Protein AF-N2A490-F1 (afdb_monomer_lite)

Structure (mmCIF, N/CA/C/O backbone):
data_AF-N2A490-F1
#
_entry.id   AF-N2A490-F1
#
loop_
_atom_site.group_PDB
_atom_site.id
_atom_site.type_symbol
_atom_site.label_atom_id
_atom_site.label_alt_id
_atom_site.label_comp_id
_atom_site.label_asym_id
_atom_site.label_entity_id
_atom_site.label_seq_id
_atom_site.pdbx_PDB_ins_code
_atom_site.Cartn_x
_atom_site.Cartn_y
_atom_site.Cartn_z
_atom_site.occupancy
_atom_site.B_iso_or_equiv
_atom_site.auth_seq_id
_atom_site.auth_comp_id
_atom_site.auth_asym_id
_atom_site.auth_atom_id
_atom_site.pdbx_PDB_model_num
ATOM 1 N N . MET A 1 1 ? 0.928 -17.156 -9.944 1.00 90.69 1 MET A N 1
ATOM 2 C CA . MET A 1 1 ? 0.845 -16.437 -8.655 1.00 90.69 1 MET A CA 1
ATOM 3 C C . MET A 1 1 ? 1.639 -15.145 -8.761 1.00 90.69 1 MET A C 1
ATOM 5 O O . MET A 1 1 ? 2.695 -15.169 -9.385 1.00 90.69 1 MET A O 1
ATOM 9 N N . ALA A 1 2 ? 1.139 -14.039 -8.209 1.00 92.19 2 ALA A N 1
ATOM 10 C CA . ALA A 1 2 ? 1.852 -12.762 -8.188 1.00 92.19 2 ALA A CA 1
ATOM 11 C C . 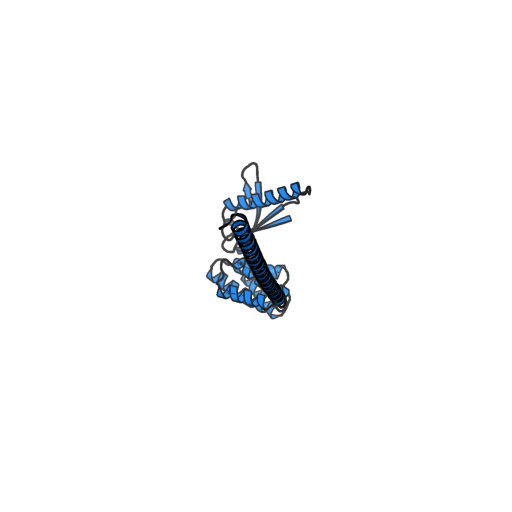ALA A 1 2 ? 2.404 -12.478 -6.786 1.00 92.19 2 ALA A C 1
ATOM 13 O O . ALA A 1 2 ? 1.733 -12.741 -5.791 1.00 92.19 2 ALA A O 1
ATOM 14 N N . VAL A 1 3 ? 3.622 -11.954 -6.737 1.00 92.94 3 VAL A N 1
ATOM 15 C CA . VAL A 1 3 ? 4.267 -11.400 -5.548 1.00 92.94 3 VAL A CA 1
ATOM 16 C C . VAL A 1 3 ? 4.375 -9.905 -5.788 1.00 92.94 3 VAL A C 1
ATOM 18 O O . VAL A 1 3 ? 4.828 -9.500 -6.857 1.00 92.94 3 VAL A O 1
ATOM 21 N N . VAL A 1 4 ? 3.927 -9.103 -4.830 1.00 90.38 4 VAL A N 1
ATOM 22 C CA . VAL A 1 4 ? 3.916 -7.645 -4.947 1.00 90.38 4 VAL A CA 1
ATOM 23 C C . VAL A 1 4 ? 4.830 -7.071 -3.877 1.00 90.38 4 VAL A C 1
ATOM 25 O O . VAL A 1 4 ? 4.728 -7.456 -2.714 1.00 90.38 4 VAL A O 1
ATOM 28 N N . ASP A 1 5 ? 5.709 -6.158 -4.273 1.00 90.19 5 ASP A N 1
ATOM 29 C CA . ASP A 1 5 ? 6.489 -5.325 -3.358 1.00 90.19 5 ASP A CA 1
ATOM 30 C C . ASP A 1 5 ? 6.382 -3.852 -3.776 1.00 90.19 5 ASP A C 1
ATOM 32 O O . ASP A 1 5 ? 5.885 -3.527 -4.860 1.00 90.19 5 ASP A O 1
ATOM 36 N N . TYR A 1 6 ? 6.818 -2.955 -2.902 1.00 86.81 6 TYR A N 1
ATOM 37 C CA . TYR A 1 6 ? 6.687 -1.516 -3.064 1.00 86.81 6 TYR A CA 1
ATOM 38 C C . TYR A 1 6 ? 8.001 -0.802 -2.758 1.00 86.81 6 TYR A C 1
ATOM 40 O O . TYR A 1 6 ? 8.616 -1.036 -1.718 1.00 86.81 6 TYR A O 1
ATOM 48 N N . GLU A 1 7 ? 8.381 0.135 -3.630 1.00 89.00 7 GLU A N 1
ATOM 49 C CA . GLU A 1 7 ? 9.614 0.901 -3.504 1.00 89.00 7 GLU A CA 1
ATOM 50 C C . GLU A 1 7 ? 9.406 2.413 -3.582 1.00 89.00 7 GLU A C 1
ATOM 52 O O . GLU A 1 7 ? 8.818 2.960 -4.517 1.00 89.00 7 GLU A O 1
ATOM 57 N N . SER A 1 8 ? 9.975 3.100 -2.589 1.00 85.31 8 SER A N 1
ATOM 58 C CA . SER A 1 8 ? 10.013 4.571 -2.505 1.00 85.31 8 SER A CA 1
ATOM 59 C C . SER A 1 8 ? 11.328 5.180 -3.000 1.00 85.31 8 SER A C 1
ATOM 61 O O . SER A 1 8 ? 11.449 6.399 -3.117 1.00 85.31 8 SER A O 1
ATOM 63 N N . LYS A 1 9 ? 12.329 4.333 -3.267 1.00 87.81 9 LYS A N 1
ATOM 64 C CA . LYS A 1 9 ? 13.613 4.678 -3.886 1.00 87.81 9 LYS A CA 1
ATOM 65 C C . LYS A 1 9 ? 14.020 3.546 -4.821 1.00 87.81 9 LYS A C 1
ATOM 67 O O . LYS A 1 9 ? 13.623 2.411 -4.607 1.00 87.81 9 LYS A O 1
ATOM 72 N N . TYR A 1 10 ? 14.798 3.859 -5.849 1.00 90.25 10 TYR A N 1
ATOM 73 C CA . TYR A 1 10 ? 15.337 2.836 -6.736 1.00 90.25 10 TYR A CA 1
ATOM 74 C C . TYR A 1 10 ? 16.762 2.460 -6.330 1.00 90.25 10 TYR A C 1
ATOM 76 O O . TYR A 1 10 ? 17.641 3.325 -6.330 1.00 90.25 10 TYR A O 1
ATOM 84 N N . ASP A 1 11 ? 16.981 1.176 -6.052 1.00 91.62 11 ASP A N 1
ATOM 85 C CA . ASP A 1 11 ? 18.299 0.554 -5.974 1.00 91.62 11 ASP A CA 1
ATOM 86 C C . ASP A 1 11 ? 18.307 -0.749 -6.797 1.00 91.62 11 ASP A C 1
ATOM 88 O O . ASP A 1 11 ? 17.408 -1.587 -6.712 1.00 91.62 11 ASP A O 1
ATOM 92 N N . GLN A 1 12 ? 19.344 -0.938 -7.614 1.00 88.44 12 GLN A N 1
ATOM 93 C CA . GLN A 1 12 ? 19.538 -2.174 -8.374 1.00 88.44 12 GLN A CA 1
ATOM 94 C C . GLN A 1 12 ? 19.753 -3.373 -7.431 1.00 88.44 12 GLN A C 1
ATOM 96 O O . GLN A 1 12 ? 19.380 -4.495 -7.782 1.00 88.44 12 GLN A O 1
ATOM 101 N N . ALA A 1 13 ? 20.333 -3.153 -6.245 1.00 91.00 13 ALA A N 1
ATOM 102 C CA . ALA A 1 13 ? 20.584 -4.196 -5.254 1.00 91.00 13 ALA A CA 1
ATOM 103 C C . ALA A 1 13 ? 19.289 -4.817 -4.697 1.00 91.00 13 ALA A C 1
ATOM 105 O O . ALA A 1 13 ? 19.288 -6.003 -4.351 1.00 91.00 13 ALA A O 1
ATOM 106 N N . ASP A 1 14 ? 18.168 -4.085 -4.708 1.00 92.81 14 ASP A N 1
ATOM 107 C CA . ASP A 1 14 ? 16.865 -4.590 -4.252 1.00 92.81 14 ASP A CA 1
ATOM 108 C C . ASP A 1 14 ? 16.378 -5.789 -5.081 1.00 92.81 14 ASP A C 1
ATOM 110 O O . ASP A 1 14 ? 15.593 -6.610 -4.612 1.00 92.81 14 ASP A O 1
ATOM 114 N N . LYS A 1 15 ? 16.905 -5.994 -6.293 1.00 93.38 15 LYS A N 1
ATOM 115 C CA . LYS A 1 15 ? 16.593 -7.180 -7.107 1.00 93.38 15 LYS A CA 1
ATOM 116 C C . LYS A 1 15 ? 17.029 -8.492 -6.452 1.00 93.38 15 LYS A C 1
ATOM 118 O O . LYS A 1 15 ? 16.388 -9.520 -6.668 1.00 93.38 15 LYS A O 1
ATOM 123 N N . ILE A 1 16 ? 18.054 -8.461 -5.599 1.00 94.56 16 ILE A N 1
ATOM 124 C CA . ILE A 1 16 ? 18.478 -9.628 -4.811 1.00 94.56 16 ILE A CA 1
ATOM 125 C C . ILE A 1 16 ? 17.380 -10.020 -3.812 1.00 94.56 16 ILE A C 1
ATOM 127 O O . ILE A 1 16 ? 17.089 -11.205 -3.645 1.00 94.56 16 ILE A O 1
ATOM 131 N N . LYS A 1 17 ? 16.722 -9.034 -3.187 1.00 95.25 17 LYS A N 1
ATOM 132 C CA . LYS A 1 17 ? 15.588 -9.253 -2.274 1.00 95.25 17 LYS A CA 1
ATOM 133 C C . LYS A 1 17 ? 14.449 -9.982 -2.993 1.00 95.25 17 LYS A C 1
ATOM 135 O O . LYS A 1 17 ? 13.965 -10.995 -2.493 1.00 95.25 17 LYS A O 1
ATOM 140 N N . TYR A 1 18 ? 14.084 -9.537 -4.195 1.00 95.81 18 TYR A N 1
ATOM 141 C CA . TYR A 1 18 ? 13.017 -10.165 -4.984 1.00 95.81 18 TYR A CA 1
ATOM 142 C C . TYR A 1 18 ? 13.367 -11.588 -5.415 1.00 95.81 18 TYR A C 1
ATOM 144 O O . TYR A 1 18 ? 12.540 -12.492 -5.293 1.00 95.81 18 TYR A O 1
ATOM 152 N N . LEU A 1 19 ? 14.610 -11.814 -5.848 1.00 95.25 19 LEU A N 1
ATOM 153 C CA . LEU A 1 19 ? 15.088 -13.151 -6.185 1.00 95.25 19 LEU A CA 1
ATOM 154 C C . LEU A 1 19 ? 14.961 -14.102 -4.985 1.00 95.25 19 LEU A C 1
ATOM 156 O O . LEU A 1 19 ? 14.482 -15.226 -5.140 1.00 95.25 19 LEU A O 1
ATOM 160 N N . ASN A 1 20 ? 15.320 -13.638 -3.785 1.00 95.62 20 ASN A N 1
ATOM 161 C CA . ASN A 1 20 ? 15.187 -14.421 -2.557 1.00 95.62 20 ASN A CA 1
ATOM 162 C C . ASN A 1 20 ? 13.724 -14.755 -2.233 1.00 95.62 20 ASN A C 1
ATOM 164 O O . ASN A 1 20 ? 13.441 -15.878 -1.813 1.00 95.62 20 ASN A O 1
ATOM 168 N N . TYR A 1 21 ? 12.784 -13.835 -2.465 1.00 95.31 21 TYR A N 1
ATOM 169 C CA . TYR A 1 21 ? 11.355 -14.116 -2.297 1.00 95.31 21 TYR A CA 1
ATOM 170 C C . TYR A 1 21 ? 10.880 -15.223 -3.236 1.00 95.31 21 TYR A C 1
ATOM 172 O O . TYR A 1 21 ? 10.271 -16.198 -2.790 1.00 95.31 21 TYR A O 1
ATOM 180 N N . LEU A 1 22 ? 11.202 -15.109 -4.526 1.00 95.44 22 LEU A N 1
ATOM 181 C CA . LEU A 1 22 ? 10.812 -16.093 -5.535 1.00 95.44 22 LEU A CA 1
ATOM 182 C C . LEU A 1 22 ? 11.435 -17.466 -5.253 1.00 95.44 22 LEU A C 1
ATOM 184 O O . LEU A 1 22 ? 10.739 -18.483 -5.293 1.00 95.44 22 LEU A O 1
ATOM 188 N N . ALA A 1 23 ? 12.723 -17.500 -4.904 1.00 94.81 23 ALA A N 1
ATOM 189 C CA . ALA A 1 23 ? 13.421 -18.727 -4.535 1.00 94.81 23 ALA A CA 1
ATOM 190 C C . ALA A 1 23 ? 12.838 -19.360 -3.261 1.00 94.81 23 ALA A C 1
ATOM 192 O O . ALA A 1 23 ? 12.685 -20.584 -3.189 1.00 94.81 23 ALA A O 1
ATOM 193 N N . GLY A 1 24 ? 12.472 -18.542 -2.271 1.00 96.25 24 GLY A N 1
ATOM 194 C CA . GLY A 1 24 ? 11.825 -18.986 -1.037 1.00 96.25 24 GLY A CA 1
ATOM 195 C C . GLY A 1 24 ? 10.463 -19.631 -1.294 1.00 96.25 24 GLY A C 1
ATOM 196 O O . GLY A 1 24 ? 10.192 -20.721 -0.788 1.00 96.25 24 GLY A O 1
ATOM 197 N N . ILE A 1 25 ? 9.643 -19.012 -2.146 1.00 95.25 25 ILE A N 1
ATOM 198 C CA . ILE A 1 25 ? 8.350 -19.556 -2.576 1.00 95.25 25 ILE A CA 1
ATOM 199 C C . ILE A 1 25 ? 8.543 -20.884 -3.309 1.00 95.25 25 ILE A C 1
ATOM 201 O O . ILE A 1 25 ? 7.945 -21.885 -2.920 1.00 95.25 25 ILE A O 1
ATOM 205 N N . ALA A 1 26 ? 9.414 -20.932 -4.320 1.00 94.62 26 ALA A N 1
ATOM 206 C CA . ALA A 1 26 ? 9.677 -22.162 -5.066 1.00 94.62 26 ALA A CA 1
ATOM 207 C C . ALA A 1 26 ? 10.179 -23.295 -4.152 1.00 94.62 26 ALA A C 1
ATOM 209 O O . ALA A 1 26 ? 9.769 -24.450 -4.284 1.00 94.62 26 ALA A O 1
ATOM 210 N N . SER A 1 27 ? 11.020 -22.956 -3.170 1.00 95.31 27 SER A N 1
ATOM 211 C CA . SER A 1 27 ? 11.505 -23.903 -2.164 1.00 95.31 27 SER A CA 1
ATOM 212 C C . SER A 1 27 ? 10.382 -24.450 -1.283 1.00 95.31 27 SER A C 1
ATOM 214 O O . SER A 1 27 ? 10.425 -25.622 -0.911 1.00 95.31 27 SER A O 1
ATOM 216 N N . ARG A 1 28 ? 9.384 -23.627 -0.943 1.00 96.31 28 ARG A N 1
ATOM 217 C CA . ARG A 1 28 ? 8.218 -24.044 -0.157 1.00 96.31 28 ARG A CA 1
ATOM 218 C C . ARG A 1 28 ? 7.353 -25.049 -0.920 1.00 96.31 28 ARG A C 1
ATOM 220 O O . ARG A 1 28 ? 7.140 -26.135 -0.391 1.00 96.31 28 ARG A O 1
ATOM 227 N N . TYR A 1 29 ? 6.974 -24.751 -2.165 1.00 96.12 29 TYR A N 1
ATOM 228 C CA . TYR A 1 29 ? 6.192 -25.675 -3.006 1.00 96.12 29 TYR A CA 1
ATOM 229 C C . TYR A 1 29 ? 6.889 -27.033 -3.155 1.00 96.12 29 TYR A C 1
ATOM 231 O O . TYR A 1 29 ? 6.285 -28.086 -2.962 1.00 96.12 29 TYR A O 1
ATOM 239 N N . ARG A 1 30 ? 8.214 -27.027 -3.358 1.00 93.44 30 ARG A N 1
ATOM 240 C CA . ARG A 1 30 ? 9.003 -28.264 -3.402 1.00 93.44 30 ARG A CA 1
ATOM 241 C C . ARG A 1 30 ? 8.936 -29.064 -2.095 1.00 93.44 30 ARG A C 1
ATOM 243 O O . ARG A 1 30 ? 8.872 -30.291 -2.145 1.00 93.44 30 ARG A O 1
ATOM 250 N N . LYS A 1 31 ? 8.991 -28.402 -0.932 1.00 95.81 31 LYS A N 1
ATOM 251 C CA . LYS A 1 31 ? 8.877 -29.064 0.385 1.00 95.81 31 LYS A CA 1
ATOM 252 C C . LYS A 1 31 ? 7.486 -29.659 0.599 1.00 95.81 31 LYS A C 1
ATOM 254 O O . LYS A 1 31 ? 7.381 -30.749 1.153 1.00 95.81 31 LYS A O 1
ATOM 259 N N . GLU A 1 32 ? 6.456 -28.961 0.135 1.00 96.44 32 GLU A N 1
ATOM 260 C CA . GLU A 1 32 ? 5.054 -29.388 0.189 1.00 96.44 32 GLU A CA 1
ATOM 261 C C . GLU A 1 32 ? 4.726 -30.458 -0.878 1.00 96.44 32 GLU A C 1
ATOM 263 O O . GLU A 1 32 ? 3.661 -31.061 -0.832 1.00 96.44 32 GLU A O 1
ATOM 268 N N . LYS A 1 33 ? 5.685 -30.787 -1.764 1.00 94.25 33 LYS A N 1
ATOM 269 C CA . LYS A 1 33 ? 5.542 -31.722 -2.900 1.00 94.25 33 LYS A CA 1
ATOM 270 C C . LYS A 1 33 ? 4.451 -31.300 -3.887 1.00 94.25 33 LYS A C 1
ATOM 272 O O . LYS A 1 33 ? 3.826 -32.144 -4.524 1.00 94.25 33 LYS A O 1
ATOM 277 N N . GLU A 1 34 ? 4.266 -29.996 -4.024 1.00 94.25 34 GLU A N 1
ATOM 278 C CA . GLU A 1 34 ? 3.341 -29.383 -4.966 1.00 94.25 34 GLU A CA 1
ATOM 279 C C . GLU A 1 34 ? 4.103 -28.747 -6.132 1.00 94.25 34 GLU A C 1
ATOM 281 O O . GLU A 1 34 ? 5.260 -28.327 -6.000 1.00 94.25 34 GLU A O 1
ATOM 286 N N . ASP A 1 35 ? 3.441 -28.648 -7.282 1.00 93.00 35 ASP A N 1
ATOM 287 C CA . ASP A 1 35 ? 3.994 -27.958 -8.440 1.00 93.00 35 ASP A CA 1
ATOM 288 C C . ASP A 1 35 ? 3.986 -26.445 -8.211 1.00 93.00 35 ASP A C 1
ATOM 290 O O . ASP A 1 35 ? 2.950 -25.830 -7.952 1.00 93.00 35 ASP A O 1
ATOM 294 N N . CYS A 1 36 ? 5.158 -25.822 -8.340 1.00 93.75 36 CYS A N 1
ATOM 295 C CA . CYS A 1 36 ? 5.275 -24.378 -8.200 1.00 93.75 36 CYS A CA 1
ATOM 296 C C . CYS A 1 36 ? 4.619 -23.680 -9.407 1.00 93.75 36 CYS A C 1
ATOM 298 O O . CYS A 1 36 ? 5.049 -23.896 -10.548 1.00 93.75 36 CYS A O 1
ATOM 300 N N . PRO A 1 37 ? 3.614 -22.811 -9.198 1.00 94.62 37 PRO A N 1
ATOM 301 C CA . PRO A 1 37 ? 3.003 -22.073 -10.291 1.00 94.62 37 PRO A CA 1
ATOM 302 C C . PRO A 1 37 ? 3.985 -21.054 -10.877 1.00 94.62 37 PRO A C 1
ATOM 304 O O . PRO A 1 37 ? 4.930 -20.616 -10.221 1.00 94.62 37 PRO A O 1
ATOM 307 N N . LYS A 1 38 ? 3.704 -20.571 -12.094 1.00 94.81 38 LYS A N 1
ATOM 308 C CA . LYS A 1 38 ? 4.443 -19.433 -12.6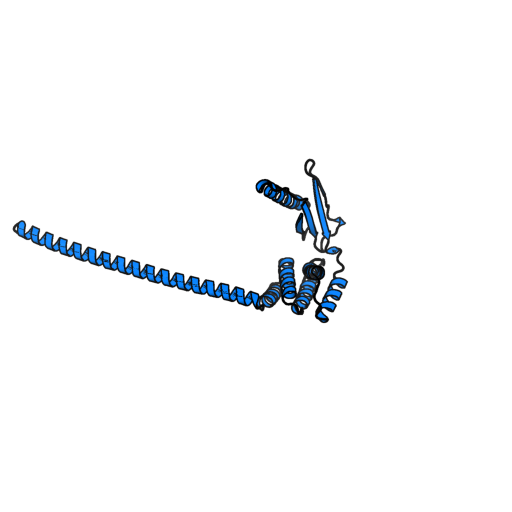61 1.00 94.81 38 LYS A CA 1
ATOM 309 C C . LYS A 1 38 ? 4.365 -18.239 -11.707 1.00 94.81 38 LYS A C 1
ATOM 311 O O . LYS A 1 38 ? 3.265 -17.775 -11.373 1.00 94.81 38 LYS A O 1
ATOM 316 N N . LEU A 1 39 ? 5.529 -17.766 -11.273 1.00 94.88 39 LEU A N 1
ATOM 317 C CA . LEU A 1 39 ? 5.660 -16.628 -10.374 1.00 94.88 39 LEU A CA 1
ATOM 318 C C . LEU A 1 39 ? 5.838 -15.347 -11.188 1.00 94.88 39 LEU A C 1
ATOM 320 O O . LEU A 1 39 ? 6.627 -15.311 -12.129 1.00 94.88 39 LEU A O 1
ATOM 324 N N . ARG A 1 40 ? 5.098 -14.305 -10.815 1.00 96.31 40 ARG A N 1
ATOM 325 C CA . ARG A 1 40 ? 5.235 -12.944 -11.343 1.00 96.31 40 ARG A CA 1
ATOM 326 C C . ARG A 1 40 ? 5.678 -12.039 -10.206 1.00 96.31 40 ARG A C 1
ATOM 328 O O . ARG A 1 40 ? 5.073 -12.099 -9.138 1.00 96.31 40 ARG A O 1
ATOM 335 N N . MET A 1 41 ? 6.706 -11.230 -10.428 1.00 96.06 41 MET A N 1
ATOM 336 C CA . MET A 1 41 ? 7.182 -10.257 -9.449 1.00 96.06 41 MET A CA 1
ATOM 337 C C . MET A 1 41 ? 6.745 -8.865 -9.886 1.00 96.06 41 MET A C 1
ATOM 339 O O . MET A 1 41 ? 7.293 -8.338 -10.847 1.00 96.06 41 MET A O 1
ATOM 343 N N . ILE A 1 42 ? 5.774 -8.277 -9.198 1.00 95.69 42 ILE A N 1
ATOM 344 C CA . ILE A 1 42 ? 5.289 -6.921 -9.457 1.00 95.69 42 ILE A CA 1
ATOM 345 C C . ILE A 1 42 ? 5.946 -5.987 -8.446 1.00 95.69 42 ILE A C 1
ATOM 347 O O . ILE A 1 42 ? 5.932 -6.262 -7.247 1.00 95.69 42 ILE A O 1
ATOM 351 N N . VAL A 1 43 ? 6.516 -4.883 -8.922 1.00 93.88 43 VAL A N 1
ATOM 352 C CA . VAL A 1 43 ? 7.120 -3.869 -8.046 1.00 93.88 43 VAL A CA 1
ATOM 353 C C . VAL A 1 43 ? 6.448 -2.533 -8.310 1.00 93.88 43 VAL A C 1
ATOM 355 O O . VAL A 1 43 ? 6.506 -2.015 -9.424 1.00 93.88 43 VAL A O 1
ATOM 358 N N . ILE A 1 44 ? 5.792 -1.991 -7.288 1.00 91.69 44 ILE A N 1
ATOM 359 C CA . ILE A 1 44 ? 5.097 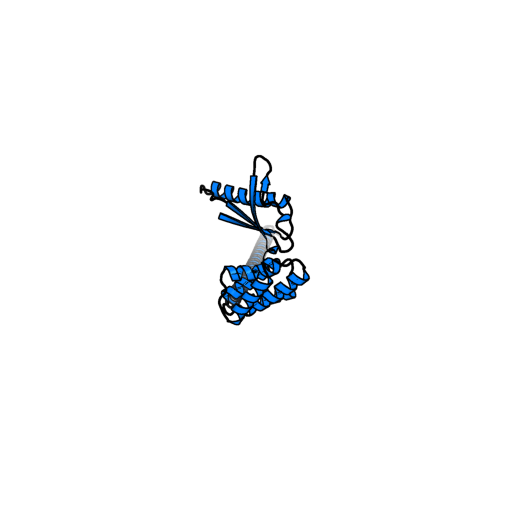-0.706 -7.358 1.00 91.69 44 ILE A CA 1
ATOM 360 C C . ILE A 1 44 ? 6.063 0.397 -6.930 1.00 91.69 44 ILE A C 1
ATOM 362 O O . ILE A 1 44 ? 6.530 0.418 -5.794 1.00 91.69 44 ILE A O 1
ATOM 366 N N . TYR A 1 45 ? 6.336 1.336 -7.827 1.00 92.81 45 TYR A N 1
ATOM 367 C CA . TYR A 1 45 ? 7.220 2.472 -7.598 1.00 92.81 45 TYR A CA 1
ATOM 368 C C . TYR A 1 45 ? 6.426 3.749 -7.312 1.00 92.81 45 TYR A C 1
ATOM 370 O O . TYR A 1 45 ? 5.457 4.054 -8.014 1.00 92.81 45 TYR A O 1
ATOM 378 N N . THR A 1 46 ? 6.845 4.520 -6.302 1.00 89.94 46 THR A N 1
ATOM 379 C CA . THR A 1 46 ? 6.206 5.802 -5.949 1.00 89.94 46 THR A CA 1
ATOM 380 C C . THR A 1 46 ? 6.295 6.849 -7.054 1.00 89.94 46 THR A C 1
ATOM 382 O O . THR A 1 46 ? 7.103 6.761 -7.978 1.00 89.94 46 THR A O 1
ATOM 385 N N . GLY A 1 47 ? 5.516 7.922 -6.893 1.00 88.50 47 GLY A N 1
ATOM 386 C CA . GLY A 1 47 ? 5.523 9.121 -7.729 1.00 88.50 47 GLY A CA 1
ATOM 387 C C . GLY A 1 47 ? 6.901 9.738 -7.982 1.00 88.50 47 GLY A C 1
ATOM 388 O O . GLY A 1 47 ? 7.114 10.415 -8.994 1.00 88.50 47 GLY A O 1
ATOM 389 N N . ASP A 1 48 ? 7.849 9.489 -7.076 1.00 87.44 48 ASP A N 1
ATOM 390 C CA . ASP A 1 48 ? 9.219 10.009 -7.118 1.00 87.44 48 ASP A CA 1
ATOM 391 C C . ASP A 1 48 ? 10.094 9.315 -8.166 1.00 87.44 48 ASP A C 1
ATOM 393 O O . ASP A 1 48 ? 11.140 9.851 -8.538 1.00 87.44 48 ASP A O 1
ATOM 397 N N . ILE A 1 49 ? 9.671 8.141 -8.637 1.00 91.44 49 ILE A N 1
ATOM 398 C CA . ILE A 1 49 ? 10.438 7.272 -9.521 1.00 91.44 49 ILE A CA 1
ATOM 399 C C . ILE A 1 49 ? 9.731 7.197 -10.869 1.00 91.44 49 ILE A C 1
ATOM 401 O O . ILE A 1 49 ? 8.528 6.941 -10.965 1.00 91.44 49 ILE A O 1
ATOM 405 N N . ARG A 1 50 ? 10.492 7.436 -11.931 1.00 91.75 50 ARG A N 1
ATOM 406 C CA . ARG A 1 50 ? 10.015 7.347 -13.310 1.00 91.75 50 ARG A CA 1
ATOM 407 C C . ARG A 1 50 ? 10.470 6.056 -13.967 1.00 91.75 50 ARG A C 1
ATOM 409 O O . ARG A 1 50 ? 11.494 5.484 -13.588 1.00 91.75 50 ARG A O 1
ATOM 416 N N . ARG A 1 51 ? 9.737 5.645 -15.000 1.00 93.81 51 ARG A N 1
ATOM 417 C CA . ARG A 1 51 ? 9.998 4.420 -15.759 1.00 93.81 51 ARG A CA 1
ATOM 418 C C . ARG A 1 51 ? 11.417 4.348 -16.294 1.00 93.81 51 ARG A C 1
ATOM 420 O O . ARG A 1 51 ? 12.056 3.310 -16.188 1.00 93.81 51 ARG A O 1
ATOM 427 N N . GLU A 1 52 ? 11.934 5.467 -16.788 1.00 93.12 52 GLU A N 1
ATOM 428 C CA . GLU A 1 52 ? 13.290 5.548 -17.348 1.00 93.12 52 GLU A CA 1
ATOM 429 C C . GLU A 1 52 ? 14.400 5.261 -16.321 1.00 93.12 52 GLU A C 1
ATOM 431 O O . GLU A 1 52 ? 15.527 4.958 -16.703 1.00 93.12 52 GLU A O 1
ATOM 436 N N . GLN A 1 53 ? 14.108 5.385 -15.022 1.00 91.56 53 GLN A N 1
ATOM 437 C CA . GLN A 1 53 ? 15.083 5.179 -13.948 1.00 91.56 53 GLN A CA 1
ATOM 438 C C . GLN A 1 53 ? 15.192 3.711 -13.526 1.00 91.56 53 GLN A C 1
ATOM 440 O O . GLN A 1 53 ? 16.120 3.361 -12.800 1.00 91.56 53 GLN A O 1
ATOM 445 N N . VAL A 1 54 ? 14.254 2.863 -13.954 1.00 94.50 54 VAL A N 1
ATOM 446 C CA . VAL A 1 54 ? 14.112 1.492 -13.470 1.00 94.50 54 VAL A CA 1
ATOM 447 C C . VAL A 1 54 ? 14.408 0.504 -14.586 1.00 94.50 54 VAL A C 1
ATOM 449 O O . VAL A 1 54 ? 13.767 0.502 -15.633 1.00 94.50 54 VAL A O 1
ATOM 452 N N . SER A 1 55 ? 15.338 -0.411 -14.326 1.00 94.00 55 SER A N 1
ATOM 453 C CA . SER A 1 55 ? 15.514 -1.599 -15.159 1.00 94.00 55 SER A CA 1
ATOM 454 C C . SER A 1 55 ? 14.607 -2.722 -14.651 1.00 94.00 55 SER A C 1
ATOM 456 O O . SER A 1 55 ? 14.661 -3.071 -13.471 1.00 94.00 55 SER A O 1
ATOM 458 N N . SER A 1 56 ? 13.804 -3.320 -15.532 1.00 94.38 56 SER A N 1
ATOM 459 C CA . SER A 1 56 ? 12.947 -4.469 -15.203 1.00 94.38 56 SER A CA 1
ATOM 460 C C . SER A 1 56 ? 13.697 -5.805 -15.164 1.00 94.38 56 SER A C 1
ATOM 462 O O . SER A 1 56 ? 13.172 -6.779 -14.632 1.00 94.38 56 SER A O 1
ATOM 464 N N . GLU A 1 57 ? 14.917 -5.862 -15.695 1.00 94.69 57 GLU A N 1
ATOM 465 C CA . GLU A 1 57 ? 15.713 -7.086 -15.788 1.00 94.69 57 GLU A CA 1
ATOM 466 C C . GLU A 1 57 ? 16.790 -7.132 -14.696 1.00 94.69 57 GLU A C 1
ATOM 468 O O . GLU A 1 57 ? 17.433 -6.133 -14.347 1.00 94.69 57 GLU A O 1
ATOM 473 N N . TYR A 1 58 ? 16.989 -8.322 -14.145 1.00 94.50 58 TYR A N 1
ATOM 474 C CA . TYR A 1 58 ? 18.129 -8.674 -13.319 1.00 94.50 58 TYR A CA 1
ATOM 475 C C . TYR A 1 58 ? 18.835 -9.867 -13.949 1.00 94.50 58 TYR A C 1
ATOM 477 O O . TYR A 1 58 ? 18.294 -10.972 -13.953 1.00 94.50 58 TYR A O 1
ATOM 485 N N . ASP A 1 59 ? 20.037 -9.640 -14.469 1.00 94.62 59 ASP A N 1
ATOM 486 C CA . ASP A 1 59 ? 20.841 -10.657 -15.139 1.00 94.62 59 ASP A CA 1
ATOM 487 C C . ASP A 1 59 ? 22.206 -10.769 -14.453 1.00 94.62 59 ASP A C 1
ATOM 489 O O . ASP A 1 59 ? 22.974 -9.806 -14.405 1.00 94.62 59 ASP A O 1
ATOM 493 N N . ILE A 1 60 ? 22.482 -11.951 -13.900 1.00 93.44 60 ILE A N 1
ATOM 494 C CA . ILE A 1 60 ? 23.775 -12.320 -13.306 1.00 93.44 60 ILE A CA 1
ATOM 495 C C . ILE A 1 60 ? 24.373 -13.564 -13.988 1.00 93.44 60 ILE A C 1
ATOM 497 O O . ILE A 1 60 ? 25.144 -14.313 -13.386 1.00 93.44 60 ILE A O 1
ATOM 501 N N . GLY A 1 61 ? 24.000 -13.820 -15.246 1.00 94.44 61 GLY A N 1
ATOM 502 C CA . GLY A 1 61 ? 24.457 -14.951 -16.049 1.00 94.44 61 GLY A CA 1
ATOM 503 C C . GLY A 1 61 ? 23.545 -16.169 -15.915 1.00 94.44 61 GLY A C 1
ATOM 504 O O . GLY A 1 61 ? 22.570 -16.305 -16.650 1.00 94.44 61 GLY A O 1
ATOM 505 N N . ALA A 1 62 ? 23.863 -17.080 -14.988 1.00 95.75 62 ALA A N 1
ATOM 506 C CA . ALA A 1 62 ? 23.112 -18.333 -14.814 1.00 95.75 62 ALA A CA 1
ATOM 507 C C . ALA A 1 62 ? 21.676 -18.118 -14.302 1.00 95.75 62 ALA A C 1
ATOM 509 O O . ALA A 1 62 ? 20.824 -18.994 -14.444 1.00 95.75 62 ALA A O 1
ATOM 510 N N . VAL A 1 63 ? 21.416 -16.956 -13.702 1.00 93.62 63 VAL A N 1
ATOM 511 C CA . VAL A 1 63 ? 20.099 -16.551 -13.221 1.00 93.62 63 VAL A CA 1
ATOM 512 C C . VAL A 1 63 ? 19.709 -15.259 -13.918 1.00 93.62 63 VAL A C 1
ATOM 514 O O . VAL A 1 63 ? 20.454 -14.278 -13.887 1.00 93.62 63 VAL A O 1
ATOM 517 N N . LYS A 1 64 ? 18.507 -15.274 -14.494 1.00 94.94 64 LYS A N 1
ATOM 518 C CA . LYS A 1 64 ? 17.819 -14.091 -15.000 1.00 94.94 64 LYS A CA 1
ATOM 519 C C . LYS A 1 64 ? 16.446 -13.995 -14.365 1.00 94.94 64 LYS A C 1
ATOM 521 O O . LYS A 1 64 ? 15.741 -14.998 -14.249 1.00 94.94 64 LYS A O 1
ATOM 526 N N . MET A 1 65 ? 16.067 -12.795 -13.961 1.00 95.06 65 MET A N 1
ATOM 527 C CA . MET A 1 65 ? 14.766 -12.509 -13.377 1.00 95.06 65 MET A CA 1
ATOM 528 C C . MET A 1 65 ? 14.230 -11.219 -13.976 1.00 95.06 65 MET A C 1
ATOM 530 O O . MET A 1 65 ? 14.946 -10.226 -14.059 1.00 95.06 65 MET A O 1
ATOM 534 N N . ASN A 1 66 ? 12.947 -11.231 -14.321 1.00 95.56 66 ASN A N 1
ATOM 535 C CA . ASN A 1 66 ? 12.232 -10.039 -14.738 1.00 95.56 66 ASN A CA 1
ATOM 536 C C . ASN A 1 66 ? 11.209 -9.658 -13.676 1.00 95.56 66 ASN A C 1
ATOM 538 O O . ASN A 1 66 ? 10.519 -10.521 -13.127 1.00 95.56 66 ASN A O 1
ATOM 542 N N . ILE A 1 67 ? 11.117 -8.361 -13.416 1.00 96.19 67 ILE A N 1
ATOM 543 C CA . ILE A 1 67 ? 10.028 -7.764 -12.654 1.00 96.19 67 ILE A CA 1
ATOM 544 C C . ILE A 1 67 ? 9.045 -7.079 -13.602 1.00 96.19 67 ILE A C 1
ATOM 546 O O . ILE A 1 67 ? 9.383 -6.691 -14.721 1.00 96.19 67 ILE A O 1
ATOM 550 N N . GLU A 1 68 ? 7.828 -6.901 -13.120 1.00 97.25 68 GLU A N 1
ATOM 551 C CA . GLU A 1 68 ? 6.752 -6.160 -13.753 1.00 97.25 68 GLU A CA 1
ATOM 552 C C . GLU A 1 68 ? 6.576 -4.843 -12.991 1.00 97.25 68 GLU A C 1
ATOM 554 O O . GLU A 1 68 ? 5.890 -4.801 -11.965 1.00 97.25 68 GLU A O 1
ATOM 559 N N . PRO A 1 69 ? 7.259 -3.768 -13.417 1.00 95.31 69 PRO A N 1
ATOM 560 C CA . PRO A 1 69 ? 7.216 -2.513 -12.695 1.00 95.31 69 PRO A CA 1
ATOM 561 C C . PRO A 1 69 ? 5.902 -1.773 -12.975 1.00 95.31 69 PRO A C 1
ATOM 563 O O . PRO A 1 69 ? 5.503 -1.603 -14.130 1.00 95.31 69 PRO A O 1
ATOM 566 N N . ALA A 1 70 ? 5.264 -1.286 -11.915 1.00 93.75 70 ALA A N 1
ATOM 567 C CA . ALA A 1 70 ? 4.121 -0.384 -11.974 1.00 93.75 70 ALA A CA 1
ATOM 568 C C . ALA A 1 70 ? 4.531 0.981 -11.413 1.00 93.75 70 ALA A C 1
ATOM 570 O O . ALA A 1 70 ? 5.113 1.054 -10.333 1.00 93.75 70 ALA A O 1
ATOM 571 N N . PHE A 1 71 ? 4.243 2.065 -12.133 1.00 94.88 71 PHE A N 1
ATOM 572 C CA . PHE A 1 71 ? 4.693 3.407 -11.765 1.00 94.88 71 PHE A CA 1
ATOM 573 C C . PHE A 1 71 ? 3.514 4.262 -11.335 1.00 94.88 71 PHE A C 1
ATOM 575 O O . PHE A 1 71 ? 2.707 4.681 -12.161 1.00 94.88 71 PHE A O 1
ATOM 582 N N . LEU A 1 72 ? 3.445 4.592 -10.046 1.00 92.69 72 LEU A N 1
ATOM 583 C CA . LEU A 1 72 ? 2.414 5.505 -9.551 1.00 92.69 72 LEU A CA 1
ATOM 584 C C . LEU A 1 72 ? 2.597 6.920 -10.110 1.00 92.69 72 LEU A C 1
ATOM 586 O O . LEU A 1 72 ? 1.637 7.675 -10.171 1.00 92.69 72 LEU A O 1
ATOM 590 N N . SER A 1 73 ? 3.805 7.271 -10.562 1.00 91.62 73 SER A N 1
ATOM 591 C CA . SER A 1 73 ? 4.091 8.545 -11.232 1.00 91.62 73 SER A CA 1
ATOM 592 C C . SER A 1 73 ? 3.369 8.728 -12.572 1.00 91.62 73 SER A C 1
ATOM 594 O O . SER A 1 73 ? 3.332 9.850 -13.077 1.00 91.62 73 SER A O 1
ATOM 596 N N . GLU A 1 74 ? 2.813 7.654 -13.139 1.00 93.12 74 GLU A N 1
ATOM 597 C CA . GLU A 1 74 ? 2.040 7.669 -14.385 1.00 93.12 74 GLU A CA 1
ATOM 598 C C . GLU A 1 74 ? 0.528 7.811 -14.142 1.00 93.12 74 GLU A C 1
ATOM 600 O O . GLU A 1 74 ? -0.228 7.981 -15.097 1.00 93.12 74 GLU A O 1
ATOM 605 N N . LEU A 1 75 ? 0.075 7.770 -12.883 1.00 91.50 75 LEU A N 1
ATOM 606 C CA . LEU A 1 75 ? -1.332 7.965 -12.545 1.00 91.50 75 LEU A CA 1
ATOM 607 C C . LEU A 1 75 ? -1.732 9.432 -12.701 1.00 91.50 75 LEU A C 1
ATOM 609 O O . LEU A 1 75 ? -1.074 10.334 -12.172 1.00 91.50 75 LEU A O 1
ATOM 613 N N . ASP A 1 76 ? -2.881 9.669 -13.334 1.00 92.44 76 ASP A N 1
ATOM 614 C CA . ASP A 1 76 ? -3.535 10.974 -13.294 1.00 92.44 76 ASP A CA 1
ATOM 615 C C . ASP A 1 76 ? -4.264 11.151 -11.960 1.00 92.44 76 ASP A C 1
ATOM 617 O O . ASP A 1 76 ? -5.479 10.971 -11.832 1.00 92.44 76 ASP A O 1
ATOM 621 N N . GLY A 1 77 ? -3.492 11.509 -10.934 1.00 90.44 77 GLY A N 1
ATOM 622 C CA . GLY A 1 77 ? -4.036 11.647 -9.593 1.00 90.44 77 GLY A CA 1
ATOM 623 C C . GLY A 1 77 ? -5.104 12.740 -9.465 1.00 90.44 77 GLY A C 1
ATOM 624 O O . GLY A 1 77 ? -5.938 12.674 -8.566 1.00 90.44 77 GLY A O 1
ATOM 625 N N . GLY A 1 78 ? -5.105 13.741 -10.354 1.00 92.06 78 GLY A N 1
ATOM 626 C CA . GLY A 1 78 ? -6.116 14.798 -10.356 1.00 92.06 78 GLY A CA 1
ATOM 627 C C . GLY A 1 78 ? -7.482 14.273 -10.786 1.00 92.06 78 GLY A C 1
ATOM 628 O O . GLY A 1 78 ? -8.457 14.434 -10.050 1.00 92.06 78 GLY A O 1
ATOM 629 N N . SER A 1 79 ? -7.527 13.601 -11.938 1.00 95.56 79 SER A N 1
ATOM 630 C CA . SER A 1 79 ? -8.758 13.013 -12.475 1.00 95.56 79 SER A CA 1
ATOM 631 C C . SER A 1 79 ? -9.308 11.909 -11.570 1.00 95.56 79 SER A C 1
ATOM 633 O O . SER A 1 79 ? -10.506 11.895 -11.288 1.00 95.56 79 SER A O 1
ATOM 635 N N . ILE A 1 80 ? -8.434 11.044 -11.038 1.00 96.31 80 ILE A N 1
ATOM 636 C CA . ILE A 1 80 ? -8.822 9.990 -10.087 1.00 96.31 80 ILE A CA 1
ATOM 637 C C . ILE A 1 80 ? -9.450 10.609 -8.834 1.00 96.31 80 ILE A C 1
ATOM 639 O O . ILE A 1 80 ? -10.547 10.224 -8.436 1.00 96.31 80 ILE A O 1
ATOM 643 N N . LEU A 1 81 ? -8.802 11.611 -8.224 1.00 95.31 81 LEU A N 1
ATOM 644 C CA . LEU A 1 81 ? -9.332 12.245 -7.014 1.00 95.31 81 LEU A CA 1
ATOM 645 C C . LEU A 1 81 ? -10.717 12.851 -7.244 1.00 95.31 81 LEU A C 1
ATOM 647 O O . LEU A 1 81 ? -11.593 12.719 -6.390 1.00 95.31 81 LEU A O 1
ATOM 651 N N . GLN A 1 82 ? -10.897 13.532 -8.377 1.00 96.81 82 GLN A N 1
ATOM 652 C CA . GLN A 1 82 ? -12.162 14.163 -8.729 1.00 96.81 82 GLN A CA 1
ATOM 653 C C . GLN A 1 82 ? -13.265 13.117 -8.917 1.00 96.81 82 GLN A C 1
ATOM 655 O O . GLN A 1 82 ? -14.328 13.241 -8.313 1.00 96.81 82 GLN A O 1
ATOM 660 N N . HIS A 1 83 ? -12.987 12.056 -9.676 1.00 97.44 83 HIS A N 1
ATOM 661 C CA . HIS A 1 83 ? -13.921 10.949 -9.895 1.00 97.44 83 HIS A CA 1
ATOM 662 C C . HIS A 1 83 ? -14.350 10.284 -8.581 1.00 97.44 83 HIS A C 1
ATOM 664 O O . HIS A 1 83 ? -15.543 10.138 -8.309 1.00 97.44 83 HIS A O 1
ATOM 670 N N . LEU A 1 84 ? -13.386 9.959 -7.714 1.00 97.31 84 LEU A N 1
ATOM 671 C CA . LEU A 1 84 ? -13.660 9.381 -6.396 1.00 97.31 84 LEU A CA 1
ATOM 672 C C . LEU A 1 84 ? -14.482 10.335 -5.521 1.00 97.31 84 LEU A C 1
ATOM 674 O O . LEU A 1 84 ? -15.417 9.908 -4.843 1.00 97.31 84 LEU A O 1
ATOM 678 N N . ALA A 1 85 ? -14.163 11.631 -5.540 1.00 97.00 85 ALA A N 1
ATOM 679 C CA . ALA A 1 85 ? -14.899 12.634 -4.780 1.00 97.00 85 ALA A CA 1
ATOM 680 C C . ALA A 1 85 ? -16.360 12.747 -5.220 1.00 97.00 85 ALA A C 1
ATOM 682 O O . ALA A 1 85 ? -17.250 12.832 -4.366 1.00 97.00 85 ALA A O 1
ATOM 683 N N . ASP A 1 86 ? -16.611 12.699 -6.525 1.00 97.44 86 ASP A N 1
ATOM 684 C CA . ASP A 1 86 ? -17.953 12.750 -7.089 1.00 97.44 86 ASP A CA 1
ATOM 685 C C . ASP A 1 86 ? -18.779 11.525 -6.672 1.00 97.44 86 ASP A C 1
ATOM 687 O O . ASP A 1 86 ? -19.905 11.684 -6.193 1.00 97.44 86 ASP A O 1
ATOM 691 N N . LYS A 1 87 ? -18.215 10.311 -6.760 1.00 97.50 87 LYS A N 1
ATOM 692 C CA . LYS A 1 87 ? -18.904 9.080 -6.326 1.00 97.50 87 LYS A CA 1
ATOM 693 C C . LYS A 1 87 ? -19.217 9.083 -4.834 1.00 97.50 87 LYS A C 1
ATOM 695 O O . LYS A 1 87 ? -20.356 8.824 -4.446 1.00 97.50 87 LYS A O 1
ATOM 700 N N . VAL A 1 88 ? -18.241 9.443 -3.996 1.00 96.38 88 VAL A N 1
ATOM 701 C CA . VAL A 1 88 ? -18.439 9.524 -2.540 1.00 96.38 88 VAL A CA 1
ATOM 702 C C . VAL A 1 88 ? -19.519 10.552 -2.195 1.00 96.38 88 VAL A C 1
ATOM 704 O O . VAL A 1 88 ? -20.366 10.287 -1.348 1.00 96.38 88 VAL A O 1
ATOM 707 N N . THR A 1 89 ? -19.551 11.697 -2.884 1.00 95.62 89 THR A N 1
ATOM 708 C CA . THR A 1 89 ? -20.580 12.732 -2.673 1.00 95.62 89 THR A CA 1
ATOM 709 C C . THR A 1 89 ? -21.977 12.253 -3.078 1.00 95.62 89 THR A C 1
ATOM 711 O O . THR A 1 89 ? -22.961 12.610 -2.431 1.00 95.62 89 THR A O 1
ATOM 714 N N . ARG A 1 90 ? -22.076 11.409 -4.111 1.00 96.44 90 ARG A N 1
ATOM 715 C CA . ARG A 1 90 ? -23.330 10.765 -4.535 1.00 96.44 90 ARG A CA 1
ATOM 716 C C . ARG A 1 90 ? -23.711 9.538 -3.693 1.00 96.44 90 ARG A C 1
ATOM 718 O O . ARG A 1 90 ? -24.758 8.949 -3.944 1.00 96.44 90 ARG A O 1
ATOM 725 N N . ASN A 1 91 ? -22.923 9.192 -2.671 1.00 94.12 91 ASN A N 1
ATOM 726 C CA . ASN A 1 91 ? -23.073 7.985 -1.848 1.00 94.12 91 ASN A CA 1
ATOM 727 C C . ASN A 1 91 ? -23.032 6.681 -2.668 1.00 94.12 91 ASN A C 1
ATOM 729 O O . ASN A 1 91 ? -23.690 5.700 -2.324 1.00 94.12 91 ASN A O 1
ATOM 733 N N . GLU A 1 92 ? -22.271 6.669 -3.761 1.00 95.94 92 GLU A N 1
ATOM 734 C CA . GLU A 1 92 ? -22.044 5.470 -4.567 1.00 95.94 92 GLU A CA 1
ATOM 735 C C . GLU A 1 92 ? -20.946 4.599 -3.942 1.00 95.94 92 GLU A C 1
ATOM 737 O O . GLU A 1 92 ? -19.982 5.109 -3.364 1.00 95.94 92 GLU A O 1
ATOM 742 N N . LEU A 1 93 ? -21.075 3.277 -4.090 1.00 93.06 93 LEU A N 1
ATOM 743 C CA . LEU A 1 93 ? -20.004 2.346 -3.742 1.00 93.06 93 LEU A CA 1
ATOM 744 C C . LEU A 1 93 ? -18.832 2.510 -4.708 1.00 93.06 93 LEU A C 1
ATOM 746 O O . LEU A 1 93 ? -19.016 2.665 -5.921 1.00 93.06 93 LEU A O 1
ATOM 750 N N . LEU A 1 94 ? -17.626 2.425 -4.157 1.00 95.88 94 LEU A N 1
ATOM 751 C CA . LEU A 1 94 ? -16.416 2.335 -4.961 1.00 95.88 94 LEU A CA 1
ATOM 752 C C . LEU A 1 94 ? -16.210 0.891 -5.426 1.00 95.88 94 LEU A C 1
ATOM 754 O O . LEU A 1 94 ? -16.592 -0.051 -4.735 1.00 95.88 94 LEU A O 1
ATOM 758 N N . THR A 1 95 ? -15.628 0.689 -6.598 1.00 96.19 95 THR A N 1
ATOM 759 C CA . THR A 1 95 ? -15.147 -0.637 -7.005 1.00 96.19 95 THR A CA 1
ATOM 760 C C . THR A 1 95 ? -13.865 -0.992 -6.248 1.00 96.19 95 THR A C 1
ATOM 762 O O . THR A 1 95 ? -13.214 -0.124 -5.667 1.00 96.19 95 THR A O 1
ATOM 765 N N . ASP A 1 96 ? -13.461 -2.263 -6.279 1.00 91.75 96 ASP A N 1
ATOM 766 C CA . ASP A 1 96 ? -12.183 -2.687 -5.689 1.00 91.75 96 ASP A CA 1
ATOM 767 C C . ASP A 1 96 ? -10.993 -1.925 -6.299 1.00 91.75 96 ASP A C 1
ATOM 769 O O . ASP A 1 96 ? -10.058 -1.555 -5.592 1.00 91.75 96 ASP A O 1
ATOM 773 N N . GLU A 1 97 ? -11.051 -1.636 -7.602 1.00 92.75 97 GLU A N 1
ATOM 774 C CA . GLU A 1 97 ? -10.056 -0.820 -8.300 1.00 92.75 97 GLU A CA 1
ATOM 775 C C . GLU A 1 97 ? -10.047 0.621 -7.776 1.00 92.75 97 GLU A C 1
ATOM 777 O O . GLU A 1 97 ? -8.997 1.109 -7.371 1.00 92.75 97 GLU A O 1
ATOM 782 N N . GLU A 1 98 ? -11.210 1.266 -7.668 1.00 96.50 98 GLU A N 1
ATOM 783 C CA . GLU A 1 98 ? -11.348 2.638 -7.157 1.00 96.50 98 GLU A CA 1
ATOM 784 C C . GLU A 1 98 ? -10.915 2.764 -5.681 1.00 96.50 98 GLU A C 1
ATOM 786 O O . GLU A 1 98 ? -10.334 3.773 -5.272 1.00 96.50 98 GLU A O 1
ATOM 791 N N . LEU A 1 99 ? -11.160 1.734 -4.862 1.00 94.88 99 LEU A N 1
ATOM 792 C CA . LEU A 1 99 ? -10.653 1.666 -3.487 1.00 94.88 99 LEU A CA 1
ATOM 793 C C . LEU A 1 99 ? -9.128 1.609 -3.462 1.00 94.88 99 LEU A C 1
ATOM 795 O O . LEU A 1 99 ? -8.493 2.334 -2.692 1.00 94.88 99 LEU A O 1
ATOM 799 N N . MET A 1 100 ? -8.538 0.758 -4.302 1.00 92.50 100 MET A N 1
ATOM 800 C CA . MET A 1 100 ? -7.087 0.647 -4.414 1.00 92.50 100 MET A CA 1
ATOM 801 C C . MET A 1 100 ? -6.471 1.942 -4.937 1.00 92.50 100 MET A C 1
ATOM 803 O O . MET A 1 100 ? -5.472 2.395 -4.378 1.00 92.50 100 MET A O 1
ATOM 807 N N . GLU A 1 101 ? -7.092 2.577 -5.933 1.00 94.44 101 GLU A N 1
ATOM 808 C CA . GLU A 1 101 ? -6.716 3.900 -6.422 1.00 94.44 101 GLU A CA 1
ATOM 809 C C . GLU A 1 101 ? -6.718 4.918 -5.286 1.00 94.44 101 GLU A C 1
ATOM 811 O O . GLU A 1 101 ? -5.700 5.568 -5.075 1.00 94.44 101 GLU A O 1
ATOM 816 N N . MET A 1 102 ? -7.789 5.006 -4.487 1.00 94.69 102 MET A N 1
ATOM 817 C CA . MET A 1 102 ? -7.856 5.912 -3.334 1.00 94.69 102 MET A CA 1
ATOM 818 C C . MET A 1 102 ? -6.702 5.691 -2.344 1.00 94.69 102 MET A C 1
ATOM 820 O O . MET A 1 102 ? -6.126 6.660 -1.845 1.00 94.69 102 MET A O 1
ATOM 824 N N . ILE A 1 103 ? -6.366 4.428 -2.061 1.00 92.62 103 ILE A N 1
ATOM 825 C CA . ILE A 1 103 ? -5.318 4.047 -1.106 1.00 92.62 103 ILE A CA 1
ATOM 826 C C . ILE A 1 103 ? -3.927 4.463 -1.602 1.00 92.62 103 ILE A C 1
ATOM 828 O O . ILE A 1 103 ? -3.132 4.999 -0.826 1.00 92.62 103 ILE A O 1
ATOM 832 N N . ILE A 1 104 ? -3.621 4.225 -2.881 1.00 90.88 104 ILE A N 1
ATOM 833 C CA . ILE A 1 104 ? -2.292 4.490 -3.456 1.00 90.88 104 ILE A CA 1
ATOM 834 C C . ILE A 1 104 ? -2.140 5.924 -3.974 1.00 90.88 104 ILE A C 1
ATOM 836 O O . ILE A 1 104 ? -1.014 6.386 -4.162 1.00 90.88 104 ILE A O 1
ATOM 840 N N . LEU A 1 105 ? -3.248 6.644 -4.180 1.00 93.50 105 LEU A N 1
ATOM 841 C CA . LEU A 1 105 ? -3.279 7.987 -4.755 1.00 93.50 105 LEU A CA 1
ATOM 842 C C . LEU A 1 105 ? -2.294 8.959 -4.101 1.00 93.50 105 LEU A C 1
ATOM 844 O O . LEU A 1 105 ? -1.595 9.657 -4.831 1.00 93.50 105 LEU A O 1
ATOM 848 N N . PRO A 1 106 ? -2.153 9.031 -2.763 1.00 91.94 106 PRO A N 1
ATOM 849 C CA . PRO A 1 106 ? -1.232 9.998 -2.178 1.00 91.94 106 PRO A CA 1
ATOM 850 C C . PRO A 1 106 ? 0.238 9.709 -2.506 1.00 91.94 106 PRO A C 1
ATOM 852 O O . PRO A 1 106 ? 1.071 10.613 -2.449 1.00 91.94 106 PRO A O 1
ATOM 855 N N . LEU A 1 107 ? 0.565 8.467 -2.872 1.00 89.38 107 LEU A N 1
ATOM 856 C CA . LEU A 1 107 ? 1.914 8.036 -3.225 1.00 89.38 107 LEU A CA 1
ATOM 857 C C . LEU A 1 107 ? 2.285 8.324 -4.686 1.00 89.38 107 LEU A C 1
ATOM 859 O O . LEU A 1 107 ? 3.465 8.211 -5.018 1.00 89.38 107 LEU A O 1
ATOM 863 N N . SER A 1 108 ? 1.334 8.715 -5.545 1.00 91.88 108 SER A N 1
ATOM 864 C CA . SER A 1 108 ? 1.597 9.102 -6.945 1.00 91.88 108 SER A CA 1
ATOM 865 C C . SER A 1 108 ? 2.261 10.476 -7.081 1.00 91.88 108 SER A C 1
ATOM 867 O O . SER A 1 108 ? 2.896 10.778 -8.092 1.00 91.88 108 SER A O 1
ATOM 869 N N . TYR A 1 109 ? 2.167 11.308 -6.044 1.00 90.44 109 TYR A N 1
ATOM 870 C CA . TYR A 1 109 ? 2.744 12.649 -6.028 1.00 90.44 109 TYR A CA 1
ATOM 871 C C . TYR A 1 109 ? 4.237 12.616 -5.699 1.00 90.44 109 TYR A C 1
ATOM 873 O O . TYR A 1 109 ? 4.728 11.673 -5.093 1.00 90.44 109 TYR A O 1
ATOM 881 N N . ARG A 1 110 ? 4.986 13.656 -6.084 1.00 87.12 110 ARG A N 1
ATOM 882 C CA . ARG A 1 110 ? 6.451 13.722 -5.879 1.00 87.12 110 ARG A CA 1
ATOM 883 C C . ARG A 1 110 ? 6.845 14.485 -4.623 1.00 87.12 110 ARG A C 1
ATOM 885 O O . ARG A 1 110 ? 7.690 14.078 -3.831 1.00 87.12 110 ARG A O 1
ATOM 892 N N . LYS A 1 111 ? 6.262 15.667 -4.441 1.00 88.19 111 LYS A N 1
ATOM 893 C CA . LYS A 1 111 ? 6.679 16.574 -3.370 1.00 88.19 111 LYS A CA 1
ATOM 894 C C . LYS A 1 111 ? 6.070 16.122 -2.052 1.00 88.19 111 LYS A C 1
ATOM 896 O O . LYS A 1 111 ? 4.867 15.909 -1.983 1.00 88.19 111 LYS A O 1
ATOM 901 N N . LYS A 1 112 ? 6.874 16.068 -0.986 1.00 85.69 112 LYS A N 1
ATOM 902 C CA . LYS A 1 112 ? 6.410 15.679 0.358 1.00 85.69 112 LYS A CA 1
ATOM 903 C C . LYS A 1 112 ? 5.166 16.461 0.806 1.00 85.69 112 LYS A C 1
ATOM 905 O O . LYS A 1 112 ? 4.187 15.849 1.203 1.00 85.69 112 LYS A O 1
ATOM 910 N N . GLN A 1 113 ? 5.184 17.786 0.655 1.00 87.25 113 GLN A N 1
ATOM 911 C CA . GLN A 1 113 ? 4.051 18.658 1.001 1.00 87.25 113 GLN A CA 1
ATOM 912 C C . GLN A 1 113 ? 2.780 18.325 0.207 1.00 87.25 113 GLN A C 1
ATOM 914 O O . GLN A 1 113 ? 1.670 18.403 0.724 1.00 87.25 113 GLN A O 1
ATOM 919 N N . GLU A 1 114 ? 2.936 17.952 -1.064 1.00 89.38 114 GLU A N 1
ATOM 920 C CA . GLU A 1 114 ? 1.811 17.559 -1.906 1.00 89.38 114 GLU A CA 1
ATOM 921 C C . GLU A 1 114 ? 1.274 16.192 -1.486 1.00 89.38 114 GLU A C 1
ATOM 923 O O . GLU A 1 114 ? 0.068 16.055 -1.323 1.00 89.38 114 GLU A O 1
ATOM 928 N N . LYS A 1 115 ? 2.154 15.220 -1.209 1.00 89.50 115 LYS A N 1
ATOM 929 C CA . LYS A 1 115 ? 1.755 13.924 -0.644 1.00 89.50 115 LYS A CA 1
ATOM 930 C C . LYS A 1 115 ? 0.957 14.115 0.640 1.00 89.50 115 LYS A C 1
ATOM 932 O O . LYS A 1 115 ? -0.156 13.620 0.721 1.00 89.50 115 LYS A O 1
ATOM 937 N N . GLU A 1 116 ? 1.474 14.886 1.598 1.00 88.69 116 GLU A N 1
ATOM 938 C CA . GLU A 1 116 ? 0.780 15.199 2.856 1.00 88.69 116 GLU A CA 1
ATOM 939 C C . GLU A 1 116 ? -0.619 15.763 2.589 1.00 88.69 116 GLU A C 1
ATOM 941 O O . GLU A 1 116 ? -1.606 15.200 3.059 1.00 88.69 116 GLU A O 1
ATOM 946 N N . LYS A 1 117 ? -0.732 16.800 1.748 1.00 91.19 117 LYS A N 1
ATOM 947 C CA . LYS A 1 117 ? -2.027 17.379 1.359 1.00 91.19 117 LYS A CA 1
ATOM 948 C C . LYS A 1 117 ? -2.989 16.327 0.792 1.00 91.19 117 LYS A C 1
ATOM 950 O O . LYS A 1 117 ? -4.165 16.307 1.151 1.00 91.19 117 LYS A O 1
ATOM 955 N N . ARG A 1 118 ? -2.500 15.444 -0.077 1.00 92.88 118 ARG A N 1
ATOM 956 C CA . ARG A 1 118 ? -3.307 14.409 -0.739 1.00 92.88 118 ARG A CA 1
ATOM 957 C C . ARG A 1 118 ? -3.712 13.296 0.217 1.00 92.88 118 ARG A C 1
ATOM 959 O O . ARG A 1 118 ? -4.815 12.772 0.090 1.00 92.88 118 ARG A O 1
ATOM 966 N N . ILE A 1 119 ? -2.892 12.995 1.222 1.00 91.81 119 ILE A N 1
ATOM 967 C CA . ILE A 1 119 ? -3.279 12.117 2.331 1.00 91.81 119 ILE A CA 1
ATOM 968 C C . ILE A 1 119 ? -4.456 12.738 3.088 1.00 91.81 119 ILE A C 1
ATOM 970 O O . ILE A 1 119 ? -5.469 12.078 3.290 1.00 91.81 119 ILE A O 1
ATOM 974 N N . TYR A 1 120 ? -4.385 14.024 3.443 1.00 90.75 120 TYR A N 1
ATOM 975 C CA . TYR A 1 120 ? -5.507 14.696 4.108 1.00 90.75 120 TYR A CA 1
ATOM 976 C C . TYR A 1 120 ? -6.794 14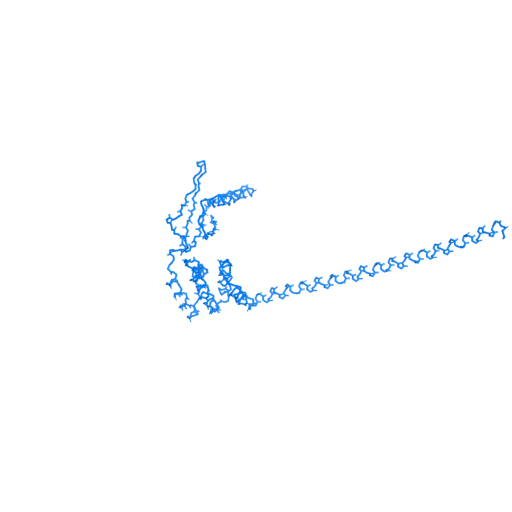.667 3.271 1.00 90.75 120 TYR A C 1
ATOM 978 O O . TYR A 1 120 ? -7.870 14.388 3.801 1.00 90.75 120 TYR A O 1
ATOM 986 N N . GLU A 1 121 ? -6.703 14.950 1.971 1.00 92.94 121 GLU A N 1
ATOM 987 C CA . GLU A 1 121 ? -7.857 14.946 1.063 1.00 92.94 121 GLU A CA 1
ATOM 988 C C . GLU A 1 121 ? -8.483 13.550 0.920 1.00 92.94 121 GLU A C 1
ATOM 990 O O . GLU A 1 121 ? -9.700 13.412 1.064 1.00 92.94 121 GLU A O 1
ATOM 995 N N . THR A 1 122 ? -7.666 12.514 0.715 1.00 93.88 122 THR A N 1
ATOM 996 C CA . THR A 1 122 ? -8.131 11.119 0.601 1.00 93.88 122 THR A CA 1
ATOM 997 C C . THR A 1 122 ? -8.707 10.590 1.911 1.00 93.88 122 THR A C 1
ATOM 999 O O . THR A 1 122 ? -9.773 9.983 1.898 1.00 93.88 122 THR A O 1
ATOM 1002 N N . VAL A 1 123 ? -8.108 10.905 3.064 1.00 92.75 123 VAL A N 1
ATOM 1003 C CA . VAL A 1 123 ? -8.675 10.565 4.382 1.00 92.75 123 VAL A CA 1
ATOM 1004 C C . VAL A 1 123 ? -10.024 11.253 4.591 1.00 92.75 123 VAL A C 1
ATOM 1006 O O . VAL A 1 123 ? -10.980 10.620 5.035 1.00 92.75 123 VAL A O 1
ATOM 1009 N N . ASN A 1 124 ? -10.138 12.540 4.252 1.00 91.94 124 ASN A N 1
ATOM 1010 C CA . ASN A 1 124 ? -11.407 13.266 4.351 1.00 91.94 124 ASN A CA 1
ATOM 1011 C C . ASN A 1 124 ? -12.484 12.687 3.420 1.00 91.94 124 ASN A C 1
ATOM 1013 O O . ASN A 1 124 ? -13.669 12.757 3.743 1.00 91.94 124 ASN A O 1
ATOM 1017 N N . LEU A 1 125 ? -12.107 12.156 2.255 1.00 94.38 125 LEU A N 1
ATOM 1018 C CA . LEU A 1 125 ? -13.019 11.420 1.380 1.00 94.38 125 LEU A CA 1
ATOM 1019 C C . LEU A 1 125 ? -13.430 10.084 1.996 1.00 94.38 125 LEU A C 1
ATOM 1021 O O . LEU A 1 125 ? -14.625 9.838 2.130 1.00 94.38 125 LEU A O 1
ATOM 1025 N N . ALA A 1 126 ? -12.473 9.284 2.464 1.00 93.75 126 ALA A N 1
ATOM 1026 C CA . ALA A 1 126 ? -12.742 7.982 3.064 1.00 93.75 126 ALA A CA 1
ATOM 1027 C C . ALA A 1 126 ? -13.681 8.081 4.282 1.00 93.75 126 ALA A C 1
ATOM 1029 O O . ALA A 1 126 ? -14.638 7.319 4.408 1.00 93.75 126 ALA A O 1
ATOM 1030 N N . VAL A 1 127 ? -13.498 9.089 5.144 1.00 91.25 127 VAL A N 1
ATOM 1031 C CA . VAL A 1 127 ? -14.383 9.347 6.303 1.00 91.25 127 VAL A CA 1
ATOM 1032 C C . VAL A 1 127 ? -15.828 9.694 5.897 1.00 91.25 127 VAL A C 1
ATOM 1034 O O . VAL A 1 127 ? -16.742 9.534 6.702 1.00 91.25 127 VAL A O 1
ATOM 1037 N N . ARG A 1 128 ? -16.068 10.144 4.661 1.00 92.25 128 ARG A N 1
ATOM 1038 C CA . ARG A 1 128 ? -17.413 10.466 4.150 1.00 92.25 128 ARG A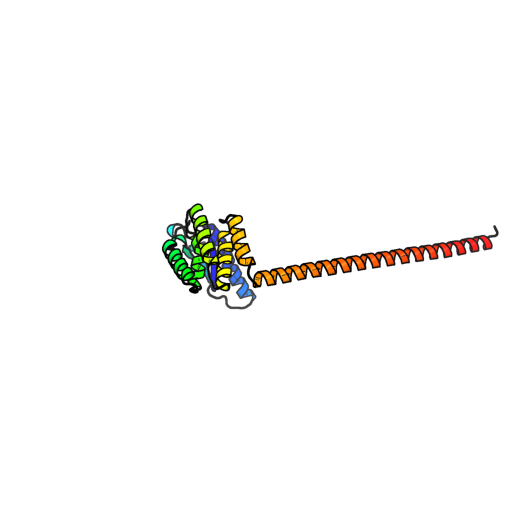 CA 1
ATOM 1039 C C . ARG A 1 128 ? -18.099 9.303 3.433 1.00 92.25 128 ARG A C 1
ATOM 1041 O O . ARG A 1 128 ? -19.277 9.420 3.116 1.00 92.25 128 ARG A O 1
ATOM 1048 N N . MET A 1 129 ? -17.394 8.202 3.181 1.00 91.81 129 MET A N 1
ATOM 1049 C CA . MET A 1 129 ? -17.978 7.014 2.557 1.00 91.81 129 MET A CA 1
ATOM 1050 C C . MET A 1 129 ? -19.081 6.426 3.443 1.00 91.81 129 MET A C 1
ATOM 1052 O O . MET A 1 129 ? -18.883 6.269 4.648 1.00 91.81 129 MET A O 1
ATOM 1056 N N . GLN A 1 130 ? -20.231 6.095 2.847 1.00 89.25 130 GLN A N 1
ATOM 1057 C CA . GLN A 1 130 ? -21.345 5.496 3.589 1.00 89.25 130 GLN A CA 1
ATOM 1058 C C . GLN A 1 130 ? -21.117 4.026 3.918 1.00 89.25 130 GLN A C 1
ATOM 1060 O O . GLN A 1 130 ? -21.471 3.584 5.012 1.00 89.25 130 GLN A O 1
ATOM 1065 N N . ASP A 1 131 ? -20.535 3.267 2.987 1.00 89.12 131 ASP A N 1
ATOM 1066 C CA . ASP A 1 131 ? -20.231 1.870 3.253 1.00 89.12 131 ASP A CA 1
ATOM 1067 C C . ASP A 1 131 ? -19.079 1.760 4.249 1.00 89.12 131 ASP A C 1
ATOM 1069 O O . ASP A 1 131 ? -17.952 2.205 4.009 1.00 89.12 131 ASP A O 1
ATOM 1073 N N . ARG A 1 132 ? -19.381 1.159 5.401 1.00 84.69 132 ARG A N 1
ATOM 1074 C CA . ARG A 1 132 ? -18.443 1.099 6.519 1.00 84.69 132 ARG A CA 1
ATOM 1075 C C . ARG A 1 132 ? -17.286 0.145 6.246 1.00 84.69 132 ARG A C 1
ATOM 1077 O O . ARG A 1 132 ? -16.189 0.397 6.739 1.00 84.69 132 ARG A O 1
ATOM 1084 N N . SER A 1 133 ? -17.505 -0.924 5.478 1.00 87.00 133 SER A N 1
ATOM 1085 C CA . SER A 1 133 ? -16.446 -1.877 5.137 1.00 87.00 133 SER A CA 1
ATOM 1086 C C . SER A 1 133 ? -15.408 -1.207 4.239 1.00 87.00 133 SER A C 1
ATOM 1088 O O . SER A 1 133 ? -14.224 -1.178 4.578 1.00 87.00 133 SER A O 1
ATOM 1090 N N . GLN A 1 134 ? -15.870 -0.554 3.172 1.00 92.25 134 GLN A N 1
ATOM 1091 C CA . GLN A 1 134 ? -15.042 0.214 2.252 1.00 92.25 134 GLN A CA 1
ATOM 1092 C C . GLN A 1 134 ? -14.325 1.370 2.947 1.00 92.25 134 GLN A C 1
ATOM 1094 O O . GLN A 1 134 ? -13.130 1.571 2.740 1.00 92.25 134 GLN A O 1
ATOM 1099 N N . GLN A 1 135 ? -15.022 2.091 3.825 1.00 92.75 135 GLN A N 1
ATOM 1100 C CA . GLN A 1 135 ? -14.432 3.162 4.620 1.00 92.75 135 GLN A CA 1
ATOM 1101 C C . GLN A 1 135 ? -13.259 2.670 5.473 1.00 92.75 135 GLN A C 1
ATOM 1103 O O . GLN A 1 135 ? -12.189 3.277 5.470 1.00 92.75 135 GLN A O 1
ATOM 1108 N N . VAL A 1 136 ? -13.454 1.588 6.231 1.00 88.88 136 VAL A N 1
ATOM 1109 C CA . VAL A 1 136 ? -12.412 1.038 7.109 1.00 88.88 136 VAL A CA 1
ATOM 1110 C C . VAL A 1 136 ? -11.251 0.505 6.288 1.00 88.88 136 VAL A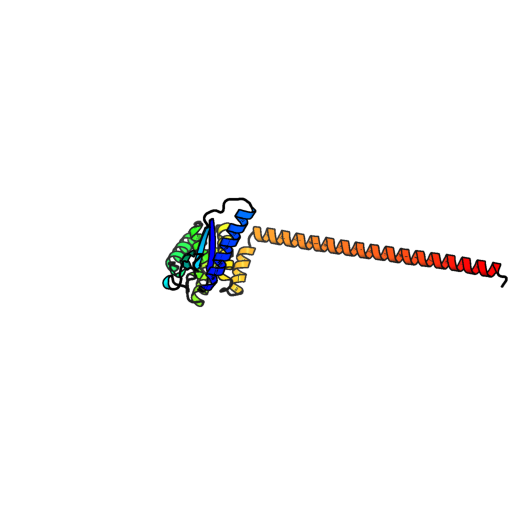 C 1
ATOM 1112 O O . VAL A 1 136 ? -10.101 0.774 6.627 1.00 88.88 136 VAL A O 1
ATOM 1115 N N . PHE A 1 137 ? -11.548 -0.196 5.195 1.00 89.88 137 PHE A N 1
ATOM 1116 C CA . PHE A 1 137 ? -10.542 -0.718 4.283 1.00 89.88 137 PHE A CA 1
ATOM 1117 C C . PHE A 1 137 ? -9.679 0.402 3.690 1.00 89.88 137 PHE A C 1
ATOM 1119 O O . PHE A 1 137 ? -8.454 0.350 3.794 1.00 89.88 137 PHE A O 1
ATOM 1126 N N . ALA A 1 138 ? -10.303 1.459 3.160 1.00 94.00 138 ALA A N 1
ATOM 1127 C CA . ALA A 1 138 ? -9.601 2.613 2.610 1.00 94.00 138 ALA A CA 1
ATOM 1128 C C . ALA A 1 138 ? -8.751 3.322 3.675 1.00 94.00 138 ALA A C 1
ATOM 1130 O O . ALA A 1 138 ? -7.574 3.592 3.449 1.00 94.00 138 ALA A O 1
ATOM 1131 N N . LEU A 1 139 ? -9.304 3.576 4.865 1.00 92.88 139 LEU A N 1
ATOM 1132 C CA . LEU A 1 139 ? -8.581 4.231 5.961 1.00 92.88 139 LEU A CA 1
ATOM 1133 C C . LEU A 1 139 ? -7.386 3.406 6.456 1.00 92.88 139 LEU A C 1
ATOM 1135 O O . LEU A 1 139 ? -6.302 3.958 6.653 1.00 92.88 139 LEU A O 1
ATOM 1139 N N . ALA A 1 140 ? -7.564 2.097 6.641 1.00 90.75 140 ALA A N 1
ATOM 1140 C CA . ALA A 1 140 ? -6.491 1.196 7.050 1.00 90.75 140 ALA A CA 1
ATOM 1141 C C . ALA A 1 140 ? -5.407 1.087 5.967 1.00 90.75 140 ALA A C 1
ATOM 1143 O O . ALA A 1 140 ? -4.219 1.136 6.286 1.00 90.75 140 ALA A O 1
ATOM 1144 N N . GLY A 1 141 ? -5.812 1.008 4.696 1.00 91.31 141 GLY A N 1
ATOM 1145 C CA . GLY A 1 141 ? -4.908 1.025 3.551 1.00 91.31 141 GLY A CA 1
ATOM 1146 C C . GLY A 1 141 ? -4.083 2.308 3.507 1.00 91.31 141 GLY A C 1
ATOM 1147 O O . GLY A 1 141 ? -2.856 2.244 3.530 1.00 91.31 141 GLY A O 1
ATOM 1148 N N . ILE A 1 142 ? -4.734 3.476 3.533 1.00 92.06 142 ILE A N 1
ATOM 1149 C CA . ILE A 1 142 ? -4.045 4.774 3.546 1.00 92.06 142 ILE A CA 1
ATOM 1150 C C . ILE A 1 142 ? -3.055 4.832 4.714 1.00 92.06 142 ILE A C 1
ATOM 1152 O O . ILE A 1 142 ? -1.899 5.195 4.507 1.00 92.06 142 ILE A O 1
ATOM 1156 N N . LEU A 1 143 ? -3.456 4.422 5.924 1.00 90.00 143 LEU A N 1
ATOM 1157 C CA . LEU A 1 143 ? -2.574 4.400 7.096 1.00 90.00 143 LEU A CA 1
ATOM 1158 C C . LEU A 1 143 ? -1.329 3.525 6.876 1.00 90.00 143 LEU A C 1
ATOM 1160 O O . LEU A 1 143 ? -0.219 3.973 7.157 1.00 90.00 143 LEU A O 1
ATOM 1164 N N . ALA A 1 144 ? -1.498 2.309 6.353 1.00 87.00 144 ALA A N 1
ATOM 1165 C CA . ALA A 1 144 ? -0.398 1.375 6.117 1.00 87.00 144 ALA A CA 1
ATOM 1166 C C . ALA A 1 144 ? 0.589 1.883 5.053 1.00 87.00 144 ALA A C 1
ATOM 1168 O O . ALA A 1 144 ? 1.804 1.805 5.236 1.00 87.00 144 ALA A O 1
ATOM 1169 N N . PHE A 1 145 ? 0.078 2.440 3.955 1.00 81.81 145 PHE A N 1
ATOM 1170 C CA . PHE A 1 145 ? 0.900 2.889 2.829 1.00 81.81 145 PHE A CA 1
ATOM 1171 C C . PHE A 1 145 ? 1.586 4.238 3.069 1.00 81.81 145 PHE A C 1
ATOM 1173 O O . PHE A 1 145 ? 2.583 4.555 2.417 1.00 81.81 145 PHE A O 1
ATOM 1180 N N . THR A 1 146 ? 1.088 5.030 4.019 1.00 82.25 146 THR A N 1
ATOM 1181 C CA . THR A 1 146 ? 1.570 6.396 4.263 1.00 82.25 146 THR A CA 1
ATOM 1182 C C . THR A 1 146 ? 2.311 6.568 5.589 1.00 82.25 146 THR A C 1
ATOM 1184 O O . THR A 1 146 ? 2.753 7.676 5.884 1.00 82.25 146 THR A O 1
ATOM 1187 N N . ASP A 1 147 ? 2.547 5.486 6.341 1.00 78.75 147 ASP A N 1
ATOM 1188 C CA . ASP A 1 147 ? 3.180 5.487 7.673 1.00 78.75 147 ASP A CA 1
ATOM 1189 C C . ASP A 1 147 ? 4.491 6.299 7.746 1.00 78.75 147 ASP A C 1
ATOM 1191 O O . ASP A 1 147 ? 4.728 7.039 8.696 1.00 78.75 147 ASP A O 1
ATOM 1195 N N . LYS A 1 148 ? 5.320 6.256 6.691 1.00 73.06 148 LYS A N 1
ATOM 1196 C CA . LYS A 1 148 ? 6.598 6.999 6.623 1.00 73.06 148 LYS A CA 1
ATOM 1197 C C . LYS A 1 148 ? 6.460 8.495 6.293 1.00 73.06 148 LYS A C 1
ATOM 1199 O O . LYS A 1 148 ? 7.464 9.207 6.285 1.00 73.06 148 LYS A O 1
ATOM 1204 N N . ILE A 1 149 ? 5.264 8.957 5.935 1.00 77.75 149 ILE A N 1
ATOM 1205 C CA . ILE A 1 149 ? 5.003 10.301 5.393 1.00 77.75 149 ILE A CA 1
ATOM 1206 C C . ILE A 1 149 ? 4.058 11.086 6.305 1.00 77.75 149 ILE A C 1
ATOM 1208 O O . ILE A 1 149 ? 4.235 12.293 6.446 1.00 77.75 149 ILE A O 1
ATOM 1212 N N . ILE A 1 150 ? 3.083 10.419 6.926 1.00 80.00 150 ILE A N 1
ATOM 1213 C CA . ILE A 1 150 ? 2.076 11.072 7.764 1.00 80.00 150 ILE A CA 1
ATOM 1214 C C . ILE A 1 150 ? 2.639 11.589 9.079 1.00 80.00 150 ILE A C 1
ATOM 1216 O O . ILE A 1 150 ? 3.507 10.985 9.708 1.00 80.00 150 ILE A O 1
ATOM 1220 N N . ASP A 1 151 ? 2.069 12.695 9.541 1.00 81.81 151 ASP A N 1
ATOM 1221 C CA . ASP A 1 151 ? 2.261 13.159 10.903 1.00 81.81 151 ASP A CA 1
ATOM 1222 C C . ASP A 1 151 ? 1.402 12.355 11.903 1.00 81.81 151 ASP A C 1
ATOM 1224 O O . ASP A 1 151 ? 0.441 11.651 11.563 1.00 81.81 151 ASP A O 1
ATOM 1228 N N . ARG A 1 152 ? 1.754 12.474 13.187 1.00 84.50 152 ARG A N 1
ATOM 1229 C CA . ARG A 1 152 ? 1.099 11.742 14.278 1.00 84.50 152 ARG A CA 1
ATOM 1230 C C . ARG A 1 152 ? -0.367 12.144 14.469 1.00 84.50 152 ARG A C 1
ATOM 1232 O O . ARG A 1 152 ? -1.163 11.307 14.894 1.00 84.50 152 ARG A O 1
ATOM 1239 N N . GLU A 1 153 ? -0.725 13.395 14.197 1.00 82.69 153 GLU A N 1
ATOM 1240 C CA . GLU A 1 153 ? -2.093 13.888 14.350 1.00 82.69 153 GLU A CA 1
ATOM 1241 C C . GLU A 1 153 ? -3.011 13.248 13.305 1.00 82.69 153 GLU A C 1
ATOM 1243 O O . GLU A 1 153 ? -4.046 12.674 13.661 1.00 82.69 153 GLU A O 1
ATOM 1248 N N . THR A 1 154 ? -2.580 13.238 12.044 1.00 80.38 154 THR A N 1
ATOM 1249 C CA . THR A 1 154 ? -3.258 12.568 10.929 1.00 80.38 154 THR A CA 1
ATOM 1250 C C . THR A 1 154 ? -3.407 11.079 11.190 1.00 80.38 154 THR A C 1
ATOM 1252 O O . THR A 1 154 ? -4.517 10.549 11.105 1.00 80.38 154 THR A O 1
ATOM 1255 N N . ALA A 1 155 ? -2.329 10.409 11.604 1.00 86.06 155 ALA A N 1
ATOM 1256 C CA . ALA A 1 155 ? -2.370 8.992 11.952 1.00 86.06 155 ALA A CA 1
ATOM 1257 C C . ALA A 1 155 ? -3.407 8.705 13.052 1.00 86.06 155 ALA A C 1
ATOM 1259 O O . ALA A 1 155 ? -4.208 7.780 12.940 1.00 86.06 155 ALA A O 1
ATOM 1260 N N . ASN A 1 156 ? -3.442 9.528 14.104 1.00 84.81 156 ASN A N 1
ATOM 1261 C CA . ASN A 1 156 ? -4.407 9.384 15.194 1.00 84.81 156 ASN A CA 1
ATOM 1262 C C . ASN A 1 156 ? -5.843 9.691 14.760 1.00 84.81 156 ASN A C 1
ATOM 1264 O O . ASN A 1 156 ? -6.788 9.113 15.293 1.00 84.81 156 ASN A O 1
ATOM 1268 N N . ARG A 1 157 ? -6.045 10.610 13.813 1.00 81.19 157 ARG A N 1
ATOM 1269 C CA . ARG A 1 157 ? -7.366 10.869 13.234 1.00 81.19 157 ARG A CA 1
ATOM 1270 C C . ARG A 1 157 ? -7.871 9.658 12.451 1.00 81.19 157 ARG A C 1
ATOM 1272 O O . ARG A 1 157 ? -9.024 9.280 12.635 1.00 81.19 157 ARG A O 1
ATOM 1279 N N . ILE A 1 158 ? -7.008 9.032 11.650 1.00 84.69 158 ILE A N 1
ATOM 1280 C CA . ILE A 1 158 ? -7.336 7.804 10.916 1.00 84.69 158 ILE A CA 1
ATOM 1281 C C . ILE A 1 158 ? -7.646 6.663 11.893 1.00 84.69 158 ILE A C 1
ATOM 1283 O O . ILE A 1 158 ? -8.707 6.054 11.787 1.00 84.69 158 ILE A O 1
ATOM 1287 N N . ARG A 1 159 ? -6.779 6.427 12.891 1.00 84.38 159 ARG A N 1
ATOM 1288 C CA . ARG A 1 159 ? -7.003 5.400 13.926 1.00 84.38 159 ARG A CA 1
ATOM 1289 C C . ARG A 1 159 ? -8.339 5.586 14.629 1.00 84.38 159 ARG A C 1
ATOM 1291 O O . ARG A 1 159 ? -9.120 4.652 14.653 1.00 84.38 159 ARG A O 1
ATOM 1298 N N . ARG A 1 160 ? -8.668 6.803 15.074 1.00 81.50 160 ARG A N 1
ATOM 1299 C CA . ARG A 1 160 ? -9.972 7.088 15.697 1.00 81.50 160 ARG A CA 1
ATOM 1300 C C . ARG A 1 160 ? -11.149 6.813 14.760 1.00 81.50 160 ARG A C 1
ATOM 1302 O O . ARG A 1 160 ? -12.157 6.263 15.187 1.00 81.50 160 ARG A O 1
ATOM 1309 N N . ALA A 1 161 ? -11.037 7.166 13.480 1.00 76.44 161 ALA A N 1
ATOM 1310 C CA . ALA A 1 161 ? -12.086 6.881 12.500 1.00 76.44 161 ALA A CA 1
ATOM 1311 C C . ALA A 1 161 ? -12.303 5.365 12.279 1.00 76.44 161 ALA A C 1
ATOM 1313 O O . ALA A 1 161 ? -13.439 4.941 12.027 1.00 76.44 161 ALA A O 1
ATOM 1314 N N . ILE A 1 162 ? -11.241 4.561 12.423 1.00 80.50 162 ILE A N 1
ATOM 1315 C CA . ILE A 1 162 ? -11.273 3.088 12.409 1.00 80.50 162 ILE A CA 1
ATOM 1316 C C . ILE A 1 162 ? -11.800 2.526 13.746 1.00 80.50 162 ILE A C 1
ATOM 1318 O O . ILE A 1 162 ? -12.638 1.630 13.745 1.00 80.50 162 ILE A O 1
ATOM 1322 N N . GLU A 1 163 ? -11.356 3.059 14.885 1.00 68.06 163 GLU A N 1
ATOM 1323 C CA . GLU A 1 163 ? -11.723 2.620 16.242 1.00 68.06 163 GLU A CA 1
ATOM 1324 C C . GLU A 1 163 ? -13.202 2.864 16.560 1.00 68.06 163 GLU A C 1
ATOM 1326 O O . GLU A 1 163 ? -13.830 2.053 17.229 1.00 68.06 163 GLU A O 1
ATOM 1331 N N . MET A 1 164 ? -13.815 3.918 16.010 1.00 60.44 164 MET A N 1
ATOM 1332 C CA . MET A 1 164 ? -15.263 4.156 16.123 1.00 60.44 164 MET A CA 1
ATOM 1333 C C . MET A 1 164 ? -16.120 3.149 15.316 1.00 60.44 164 MET A C 1
ATOM 1335 O O . MET A 1 164 ? -17.250 3.448 14.926 1.00 60.44 164 MET A O 1
ATOM 1339 N N . THR A 1 165 ? -15.596 1.973 14.960 1.00 57.56 165 THR A N 1
ATOM 1340 C CA . THR A 1 165 ? -16.361 0.887 14.324 1.00 57.56 165 THR A CA 1
ATOM 1341 C C . THR A 1 165 ? -16.900 -0.065 15.387 1.00 57.56 165 THR A C 1
ATOM 1343 O O . THR A 1 165 ? -16.216 -0.366 16.358 1.00 57.56 165 THR A O 1
ATOM 1346 N N . GLN A 1 166 ? -18.109 -0.604 15.189 1.00 49.09 166 GLN A N 1
ATOM 1347 C CA . GLN A 1 166 ? -18.655 -1.656 16.062 1.00 49.09 166 GLN A CA 1
ATOM 1348 C C . GLN A 1 166 ? -17.716 -2.862 16.189 1.00 49.09 166 GLN A C 1
ATOM 1350 O O . GLN A 1 166 ? -17.642 -3.455 17.253 1.00 49.09 166 GLN A O 1
ATOM 1355 N N . VAL A 1 167 ? -16.943 -3.181 15.148 1.00 49.88 167 VAL A N 1
ATOM 1356 C CA . VAL A 1 167 ? -15.980 -4.290 15.162 1.00 49.88 167 VAL A CA 1
ATOM 1357 C C . VAL A 1 167 ? -14.737 -3.961 15.993 1.00 49.88 167 VAL A C 1
ATOM 1359 O O . VAL A 1 167 ? -14.340 -4.785 16.807 1.00 49.88 167 VAL A O 1
ATOM 1362 N N . ALA A 1 168 ? -14.149 -2.765 15.866 1.00 52.22 168 ALA A N 1
ATOM 1363 C CA . ALA A 1 168 ? -13.052 -2.359 16.748 1.00 52.22 168 ALA A CA 1
ATOM 1364 C C . ALA A 1 168 ? -13.513 -2.248 18.209 1.00 52.22 168 ALA A C 1
ATOM 1366 O O . ALA A 1 168 ? -12.774 -2.657 19.095 1.00 52.22 168 ALA A O 1
ATOM 1367 N N . MET A 1 169 ? -14.748 -1.792 18.459 1.00 54.94 169 MET A N 1
ATOM 1368 C CA . MET A 1 169 ? -15.344 -1.817 19.801 1.00 54.94 169 MET A CA 1
ATOM 1369 C C . MET A 1 169 ? -15.475 -3.246 20.344 1.00 54.94 169 MET A C 1
ATOM 1371 O O . MET A 1 169 ? -15.052 -3.481 21.468 1.00 54.94 169 MET A O 1
ATOM 1375 N N . ILE A 1 170 ? -15.968 -4.206 19.549 1.00 60.06 170 ILE A N 1
ATOM 1376 C CA . ILE A 1 170 ? -16.051 -5.623 19.953 1.00 60.06 170 ILE A CA 1
ATOM 1377 C C . ILE A 1 170 ? -14.656 -6.191 20.257 1.00 60.06 170 ILE A C 1
ATOM 1379 O O . ILE A 1 170 ? -14.461 -6.790 21.309 1.00 60.06 170 ILE A O 1
ATOM 1383 N N . PHE A 1 171 ? -13.661 -5.963 19.391 1.00 55.19 171 PHE A N 1
ATOM 1384 C CA . PHE A 1 171 ? -12.293 -6.448 19.620 1.00 55.19 171 PHE A CA 1
ATOM 1385 C C . PHE A 1 171 ? -11.619 -5.793 20.837 1.00 55.19 171 PHE A C 1
ATOM 1387 O O . PHE A 1 171 ? -10.893 -6.463 21.573 1.00 55.19 171 PHE A O 1
ATOM 1394 N N . GLU A 1 172 ? -11.841 -4.496 21.068 1.00 63.03 172 GLU A N 1
ATOM 1395 C CA . GLU A 1 172 ? -11.320 -3.794 22.246 1.00 63.03 172 GLU A CA 1
ATOM 1396 C C . GLU A 1 172 ? -12.017 -4.287 23.524 1.00 63.03 172 GLU A C 1
ATOM 1398 O O . GLU A 1 172 ? -11.347 -4.526 24.528 1.00 63.03 172 GLU A O 1
ATOM 1403 N N . GLU A 1 173 ? -13.334 -4.523 23.486 1.00 66.50 173 GLU A N 1
ATOM 1404 C CA . GLU A 1 173 ? -14.092 -5.123 24.588 1.00 66.50 173 GLU A CA 1
ATOM 1405 C C . GLU A 1 173 ? -13.607 -6.540 24.911 1.00 66.50 173 GLU A C 1
ATOM 1407 O O . GLU A 1 173 ? -13.332 -6.830 26.076 1.00 66.50 173 GLU A O 1
ATOM 1412 N N . GLU A 1 174 ? -13.430 -7.408 23.912 1.00 66.94 174 GLU A N 1
ATOM 1413 C CA . GLU A 1 174 ? -12.913 -8.772 24.095 1.00 66.94 174 GLU A CA 1
ATOM 1414 C C . GLU A 1 174 ? -11.497 -8.769 24.681 1.00 66.94 174 GLU A C 1
ATOM 1416 O O . GLU A 1 174 ? -11.203 -9.495 25.636 1.00 66.94 174 GLU A O 1
ATOM 1421 N N . LYS A 1 175 ? -10.615 -7.904 24.170 1.00 70.62 175 LYS A N 1
ATOM 1422 C CA . LYS A 1 175 ? -9.254 -7.728 24.692 1.00 70.62 175 LYS A CA 1
ATOM 1423 C C . LYS A 1 175 ? -9.268 -7.236 26.140 1.00 70.62 175 LYS A C 1
ATOM 1425 O O . LYS A 1 175 ? -8.506 -7.741 26.968 1.00 70.62 175 LYS A O 1
ATOM 1430 N N . GLN A 1 176 ? -10.136 -6.281 26.466 1.00 70.56 176 GLN A N 1
ATOM 1431 C CA . GLN A 1 176 ? -10.251 -5.738 27.817 1.00 70.56 176 GLN A CA 1
ATOM 1432 C C . GLN A 1 176 ? -10.849 -6.761 28.792 1.00 70.56 176 GLN A C 1
ATOM 1434 O O . GLN A 1 176 ? -10.400 -6.867 29.938 1.00 70.56 176 GLN A O 1
ATOM 1439 N N . GLN A 1 177 ? -11.814 -7.565 28.340 1.00 79.00 177 GLN A N 1
ATOM 1440 C CA . GLN A 1 177 ? -12.359 -8.691 29.098 1.00 79.00 177 GLN A CA 1
ATOM 1441 C C . GLN A 1 177 ? -11.292 -9.760 29.356 1.00 79.00 177 GLN A C 1
ATOM 1443 O O . GLN A 1 177 ? -11.146 -10.191 30.501 1.00 79.00 177 GLN A O 1
ATOM 1448 N N . ALA A 1 178 ? -10.492 -10.124 28.349 1.00 75.12 178 ALA A N 1
ATOM 1449 C CA . ALA A 1 178 ? -9.391 -11.076 28.492 1.00 75.12 178 ALA A CA 1
ATOM 1450 C C . ALA A 1 178 ? -8.316 -10.577 29.474 1.00 75.12 178 ALA A C 1
ATOM 1452 O O . ALA A 1 178 ? -7.880 -11.328 30.345 1.00 75.12 178 ALA A O 1
ATOM 1453 N N . LEU A 1 179 ? -7.940 -9.295 29.402 1.00 78.12 179 LEU A N 1
ATOM 1454 C CA . LEU A 1 179 ? -7.013 -8.669 30.354 1.00 78.12 179 LEU A CA 1
ATOM 1455 C C . LEU A 1 179 ? -7.564 -8.673 31.785 1.00 78.12 179 LEU A C 1
ATOM 1457 O O . LEU A 1 179 ? -6.842 -8.983 32.731 1.00 78.12 179 LEU A O 1
ATOM 1461 N N . THR A 1 180 ? -8.852 -8.365 31.949 1.00 80.88 180 THR A N 1
ATOM 1462 C CA . THR A 1 180 ? -9.514 -8.344 33.262 1.00 80.88 180 THR A CA 1
ATOM 1463 C C . THR A 1 180 ? -9.627 -9.749 33.855 1.00 80.88 180 THR A C 1
ATOM 1465 O O . THR A 1 180 ? -9.398 -9.934 35.050 1.00 80.88 180 THR A O 1
ATOM 1468 N N . GLN A 1 181 ? -9.947 -10.755 33.037 1.00 79.25 181 GLN A N 1
ATOM 1469 C CA . GLN A 1 181 ? -9.962 -12.155 33.463 1.00 79.25 181 GLN A CA 1
ATOM 1470 C C . GLN A 1 181 ? -8.560 -12.641 33.837 1.00 79.25 181 GLN A C 1
ATOM 1472 O O . GLN A 1 181 ? -8.395 -13.219 34.908 1.00 79.25 181 GLN A O 1
ATOM 1477 N N . ALA A 1 182 ? -7.544 -12.344 33.023 1.00 75.44 182 ALA A N 1
ATOM 1478 C CA . ALA A 1 182 ? -6.157 -12.691 33.324 1.00 75.44 182 ALA A CA 1
ATOM 1479 C C . ALA A 1 182 ? -5.675 -12.053 34.638 1.00 75.44 182 ALA A C 1
ATOM 1481 O O . ALA A 1 182 ? -5.035 -12.721 35.447 1.00 75.44 182 ALA A O 1
ATOM 1482 N N . ALA A 1 183 ? -6.034 -10.791 34.895 1.00 80.62 183 ALA A N 1
ATOM 1483 C CA . ALA A 1 183 ? -5.714 -10.115 36.151 1.00 80.62 183 ALA A CA 1
ATOM 1484 C C . ALA A 1 183 ? -6.397 -10.770 37.365 1.00 80.62 183 ALA A C 1
ATOM 1486 O O . ALA A 1 183 ? -5.756 -10.948 38.399 1.00 80.62 183 ALA A O 1
ATOM 1487 N N . ARG A 1 184 ? -7.670 -11.177 37.242 1.00 84.38 184 ARG A N 1
ATOM 1488 C CA . ARG A 1 184 ? -8.391 -11.887 38.314 1.00 84.38 184 ARG A CA 1
ATOM 1489 C C . ARG A 1 184 ? -7.784 -13.254 38.611 1.00 84.38 184 ARG A C 1
ATOM 1491 O O . ARG A 1 184 ? -7.530 -13.545 39.774 1.00 84.38 184 ARG A O 1
ATOM 1498 N N . ILE A 1 185 ? -7.503 -14.046 37.575 1.00 83.88 185 ILE A N 1
ATOM 1499 C CA . ILE A 1 185 ? -6.862 -15.362 37.720 1.00 83.88 185 ILE A CA 1
ATOM 1500 C C . ILE A 1 185 ? -5.502 -15.201 38.406 1.00 83.88 185 ILE A C 1
ATOM 1502 O O . ILE A 1 185 ? -5.209 -15.900 39.372 1.00 83.88 185 ILE A O 1
ATOM 1506 N N . PHE A 1 186 ? -4.705 -14.220 37.980 1.00 76.81 186 PHE A N 1
ATOM 1507 C CA . PHE A 1 186 ? -3.407 -13.939 38.587 1.00 76.81 186 PHE A CA 1
ATOM 1508 C C . PHE A 1 186 ? -3.516 -13.514 40.064 1.00 76.81 186 PHE A C 1
ATOM 1510 O O . PHE A 1 186 ? -2.711 -13.936 40.898 1.00 76.81 186 PHE A O 1
ATOM 1517 N N . GLU A 1 187 ? -4.510 -12.697 40.425 1.00 80.50 187 GLU A N 1
ATOM 1518 C CA . GLU A 1 187 ? -4.754 -12.333 41.825 1.00 80.50 187 GLU A CA 1
ATOM 1519 C C . GLU A 1 187 ? -5.204 -13.526 42.678 1.00 80.50 187 GLU A C 1
ATOM 1521 O O . GLU A 1 187 ? -4.753 -13.658 43.820 1.00 80.50 187 GLU A O 1
ATOM 1526 N N . GLU A 1 188 ? -6.063 -14.396 42.149 1.00 81.31 188 GLU A N 1
ATOM 1527 C CA . GLU A 1 188 ? -6.526 -15.608 42.832 1.00 81.31 188 GLU A CA 1
ATOM 1528 C C . GLU A 1 188 ? -5.387 -16.610 43.035 1.00 81.31 188 GLU A C 1
ATOM 1530 O O . GLU A 1 188 ? -5.177 -17.076 44.159 1.00 81.31 188 GLU A O 1
ATOM 1535 N N . GLU A 1 189 ? -4.580 -16.871 42.004 1.00 80.12 189 GLU A N 1
ATOM 1536 C CA . GLU A 1 189 ? -3.389 -17.720 42.104 1.00 80.12 189 GLU A CA 1
ATOM 1537 C C . GLU A 1 189 ? -2.403 -17.178 43.142 1.00 80.12 189 GLU A C 1
ATOM 1539 O O . GLU A 1 189 ? -1.900 -17.928 43.985 1.00 80.12 189 GLU A O 1
ATOM 1544 N N . LYS A 1 190 ? -2.179 -15.859 43.158 1.00 77.19 190 LYS A N 1
ATOM 1545 C CA . LYS A 1 190 ? -1.319 -15.214 44.154 1.00 77.19 190 LYS A CA 1
ATOM 1546 C C . LYS A 1 190 ? -1.877 -15.364 45.571 1.00 77.19 190 LYS A C 1
ATOM 1548 O O . LYS A 1 190 ? -1.112 -15.633 46.497 1.00 77.19 190 LYS A O 1
ATOM 1553 N N . ARG A 1 191 ? -3.191 -15.213 45.772 1.00 79.62 191 ARG A N 1
ATOM 1554 C CA . ARG A 1 191 ? -3.832 -15.418 47.086 1.00 79.62 191 ARG A CA 1
ATOM 1555 C C . ARG A 1 191 ? -3.705 -16.866 47.549 1.00 79.62 191 ARG A C 1
ATOM 1557 O O . ARG A 1 191 ? -3.308 -17.094 48.692 1.00 79.62 191 ARG A O 1
ATOM 1564 N N . HIS A 1 192 ? -3.958 -17.828 46.665 1.00 78.44 192 HIS A N 1
ATOM 1565 C CA . HIS A 1 192 ? -3.817 -19.249 46.972 1.00 78.44 192 HIS A CA 1
ATOM 1566 C C . HIS A 1 192 ? -2.369 -19.645 47.280 1.00 78.44 192 HIS A C 1
ATOM 1568 O O . HIS A 1 192 ? -2.137 -20.394 48.230 1.00 78.44 192 HIS A O 1
ATOM 1574 N N . ALA A 1 193 ? -1.390 -19.107 46.548 1.00 77.31 193 ALA A N 1
ATOM 1575 C CA . ALA A 1 193 ? 0.027 -19.329 46.828 1.00 77.31 193 ALA A CA 1
ATOM 1576 C C . ALA A 1 193 ? 0.422 -18.790 48.214 1.00 77.31 193 ALA A C 1
ATOM 1578 O O . ALA A 1 193 ? 1.043 -19.504 49.004 1.00 77.31 193 ALA A O 1
ATOM 1579 N N . VAL A 1 194 ? -0.016 -17.572 48.553 1.00 79.31 194 VAL A N 1
ATOM 1580 C CA . VAL A 1 194 ? 0.242 -16.959 49.866 1.00 79.31 194 VAL A CA 1
ATOM 1581 C C . VAL A 1 194 ? -0.429 -17.744 50.998 1.00 79.31 194 VAL A C 1
ATOM 1583 O O . VAL A 1 194 ? 0.171 -17.937 52.056 1.00 79.31 194 VAL A O 1
ATOM 1586 N N . GLU A 1 195 ? -1.659 -18.228 50.816 1.00 79.94 195 GLU A N 1
ATOM 1587 C CA . GLU A 1 195 ? -2.326 -19.067 51.821 1.00 79.94 195 GLU A CA 1
ATOM 1588 C C . GLU A 1 195 ? -1.660 -20.434 51.991 1.00 79.94 195 GLU A C 1
ATOM 1590 O O . GLU A 1 195 ? -1.522 -20.916 53.120 1.00 79.94 195 GLU A O 1
ATOM 1595 N N . ALA A 1 196 ? -1.220 -21.055 50.895 1.00 80.25 196 ALA A N 1
ATOM 1596 C CA . ALA A 1 196 ? -0.504 -22.323 50.932 1.00 80.25 196 ALA A CA 1
ATOM 1597 C C . ALA A 1 196 ? 0.846 -22.185 51.653 1.00 80.25 196 ALA A C 1
ATOM 1599 O O . ALA A 1 196 ? 1.191 -23.042 52.469 1.00 80.25 196 ALA A O 1
ATOM 1600 N N . GLU A 1 197 ? 1.585 -21.097 51.418 1.00 76.62 197 GLU A N 1
ATOM 1601 C CA . GLU A 1 197 ? 2.814 -20.794 52.158 1.00 76.62 197 GLU A CA 1
ATOM 1602 C C . GLU A 1 197 ? 2.547 -20.523 53.638 1.00 76.62 197 GLU A C 1
ATOM 1604 O O . GLU A 1 197 ? 3.243 -21.076 54.490 1.00 76.62 197 GLU A O 1
ATOM 1609 N N . LYS A 1 198 ? 1.506 -19.750 53.975 1.00 79.00 198 LYS A N 1
ATOM 1610 C CA . LYS A 1 198 ? 1.122 -19.515 55.377 1.00 79.00 198 LYS A CA 1
ATOM 1611 C C . LYS A 1 198 ? 0.756 -20.810 56.100 1.00 79.00 198 LYS A C 1
ATOM 1613 O O . LYS A 1 198 ? 1.154 -20.985 57.250 1.00 79.00 198 LYS A O 1
ATOM 1618 N N . LYS A 1 199 ? 0.032 -21.728 55.447 1.00 79.62 199 LYS A N 1
ATOM 1619 C CA . LYS A 1 199 ? -0.287 -23.051 56.014 1.00 79.62 199 LYS A CA 1
ATOM 1620 C C . LYS A 1 199 ? 0.972 -23.892 56.215 1.00 79.62 199 LYS A C 1
ATOM 1622 O O . LYS A 1 199 ? 1.189 -24.378 57.320 1.00 79.62 199 LYS A O 1
ATOM 1627 N N . LYS A 1 200 ? 1.847 -23.977 55.207 1.00 79.19 200 LYS A N 1
ATOM 1628 C CA . LYS A 1 200 ? 3.134 -24.689 55.315 1.00 79.19 200 LYS A CA 1
ATOM 1629 C C . LYS A 1 200 ? 4.014 -24.132 56.440 1.00 79.19 200 LYS A C 1
ATOM 1631 O O . LYS A 1 200 ? 4.590 -24.911 57.194 1.00 79.19 200 LYS A O 1
ATOM 1636 N N . ALA A 1 201 ? 4.081 -22.808 56.584 1.00 74.44 201 ALA A N 1
ATOM 1637 C CA . ALA A 1 201 ? 4.812 -22.149 57.664 1.00 74.44 201 ALA A CA 1
ATOM 1638 C C . ALA A 1 201 ? 4.174 -22.397 59.044 1.00 74.44 201 ALA A C 1
ATOM 1640 O O . ALA A 1 201 ? 4.874 -22.596 60.032 1.00 74.44 201 ALA A O 1
ATOM 1641 N N . ALA A 1 202 ? 2.843 -22.423 59.139 1.00 78.25 202 ALA A N 1
ATOM 1642 C CA . ALA A 1 202 ? 2.161 -22.748 60.390 1.00 78.25 202 ALA A CA 1
ATOM 1643 C C . ALA A 1 202 ? 2.383 -24.214 60.806 1.00 78.25 202 ALA A C 1
ATOM 1645 O O . ALA A 1 202 ? 2.571 -24.500 61.992 1.00 78.25 202 ALA A O 1
ATOM 1646 N N . ASP A 1 203 ? 2.385 -25.137 59.844 1.00 81.69 203 ASP A N 1
ATOM 1647 C CA . ASP A 1 203 ? 2.594 -26.564 60.088 1.00 81.69 203 ASP A CA 1
ATOM 1648 C C . ASP A 1 203 ? 4.050 -26.878 60.456 1.00 81.69 203 ASP A C 1
ATOM 1650 O O . ASP A 1 203 ? 4.286 -27.674 61.370 1.00 81.69 203 ASP A O 1
ATOM 1654 N N . SER A 1 204 ? 5.032 -26.204 59.841 1.00 74.50 204 SER A N 1
ATOM 1655 C CA . SER A 1 204 ? 6.443 -26.336 60.226 1.00 74.50 204 SER A CA 1
ATOM 1656 C C . SER A 1 204 ? 6.694 -25.833 61.649 1.00 74.50 204 SER A C 1
ATOM 1658 O O . SER A 1 204 ? 7.309 -26.547 62.442 1.00 74.50 204 SER A O 1
ATOM 1660 N N . VAL A 1 205 ? 6.123 -24.683 62.027 1.00 77.88 205 VAL A N 1
ATOM 1661 C CA . VAL A 1 205 ? 6.215 -24.139 63.395 1.00 77.88 205 VAL A CA 1
ATOM 1662 C C . VAL A 1 205 ? 5.559 -25.075 64.417 1.00 77.88 205 VAL A C 1
ATOM 1664 O O . VAL A 1 205 ? 6.088 -25.272 65.514 1.00 77.88 205 VAL A O 1
ATOM 1667 N N . LYS A 1 206 ? 4.417 -25.692 64.087 1.00 78.62 206 LYS A N 1
ATOM 1668 C CA . LYS A 1 206 ? 3.777 -26.694 64.960 1.00 78.62 206 LYS A CA 1
ATOM 1669 C C . LYS A 1 206 ? 4.630 -27.955 65.110 1.00 78.62 206 LYS A C 1
ATOM 1671 O O . LYS A 1 206 ? 4.751 -28.468 66.223 1.00 78.62 206 LYS A O 1
ATOM 1676 N N . ALA A 1 207 ? 5.234 -28.439 64.025 1.00 77.50 207 ALA A N 1
ATOM 1677 C CA . ALA A 1 207 ? 6.111 -29.607 64.049 1.00 77.50 207 ALA A CA 1
ATOM 1678 C C . ALA A 1 207 ? 7.385 -29.355 64.874 1.00 77.50 207 ALA A C 1
ATOM 1680 O O . ALA A 1 207 ? 7.782 -30.212 65.663 1.00 77.50 207 ALA A O 1
ATOM 1681 N N . GLU A 1 208 ? 7.987 -28.170 64.757 1.00 75.88 208 GLU A N 1
ATOM 1682 C CA . GLU A 1 208 ? 9.139 -27.752 65.565 1.00 75.88 208 GLU A CA 1
ATOM 1683 C C . GLU A 1 208 ? 8.793 -27.647 67.052 1.00 75.88 208 GLU A C 1
ATOM 1685 O O . GLU A 1 208 ? 9.527 -28.156 67.899 1.00 75.88 208 GLU A O 1
ATOM 1690 N N . ARG A 1 209 ? 7.638 -27.054 67.387 1.00 76.06 209 ARG A N 1
ATOM 1691 C CA . ARG A 1 209 ? 7.154 -26.985 68.776 1.00 76.06 209 ARG A CA 1
ATOM 1692 C C . ARG A 1 209 ? 6.947 -28.371 69.379 1.00 76.06 209 ARG A C 1
ATOM 1694 O O . ARG A 1 209 ? 7.313 -28.575 70.534 1.00 76.06 209 ARG A O 1
ATOM 1701 N N . LYS A 1 210 ? 6.400 -29.316 68.607 1.00 76.06 210 LYS A N 1
ATOM 1702 C CA . LYS A 1 210 ? 6.193 -30.698 69.056 1.00 76.06 210 LYS A CA 1
ATOM 1703 C C . LYS A 1 210 ? 7.525 -31.425 69.263 1.00 76.06 210 LYS A C 1
ATOM 1705 O O . LYS A 1 210 ? 7.749 -31.953 70.344 1.00 76.06 210 LYS A O 1
ATOM 1710 N N . LYS A 1 211 ? 8.461 -31.326 68.309 1.00 76.38 211 LYS A N 1
ATOM 1711 C CA . LYS A 1 211 ? 9.823 -31.875 68.454 1.00 76.38 211 LYS A CA 1
ATOM 1712 C C . LYS A 1 211 ? 10.566 -31.304 69.666 1.00 76.38 211 LYS A C 1
ATOM 1714 O O . LYS A 1 211 ? 11.214 -32.055 70.385 1.00 76.38 211 LYS A O 1
ATOM 1719 N N . ASN A 1 212 ? 10.453 -30.000 69.926 1.00 73.94 212 ASN A N 1
ATOM 1720 C CA . ASN A 1 212 ? 11.065 -29.374 71.101 1.00 73.94 212 ASN A CA 1
ATOM 1721 C C . ASN A 1 212 ? 10.417 -29.820 72.419 1.00 73.94 212 ASN A C 1
ATOM 1723 O O . ASN A 1 212 ? 11.117 -29.950 73.422 1.00 73.94 212 ASN A O 1
ATOM 1727 N N . ALA A 1 213 ? 9.101 -30.040 72.441 1.00 73.75 213 ALA A N 1
ATOM 1728 C CA . ALA A 1 213 ? 8.413 -30.576 73.613 1.00 73.75 213 ALA A CA 1
ATOM 1729 C C . ALA A 1 213 ? 8.843 -32.024 73.895 1.00 73.75 213 ALA A C 1
ATOM 1731 O O . ALA A 1 213 ? 9.218 -32.335 75.027 1.00 73.75 213 ALA A O 1
ATOM 1732 N N . ASP A 1 214 ? 8.889 -32.860 72.857 1.00 76.38 214 ASP A N 1
ATOM 1733 C CA . ASP A 1 214 ? 9.320 -34.256 72.947 1.00 76.38 214 ASP A CA 1
ATOM 1734 C C . ASP A 1 214 ? 10.794 -34.347 73.388 1.00 76.38 214 ASP A C 1
ATOM 1736 O O . ASP A 1 214 ? 11.131 -35.105 74.296 1.00 76.38 214 ASP A O 1
ATOM 1740 N N . PHE A 1 215 ? 11.678 -33.504 72.836 1.00 74.38 215 PHE A N 1
ATOM 1741 C CA . PHE A 1 215 ? 13.091 -33.437 73.230 1.00 74.38 215 PHE A CA 1
ATOM 1742 C C . PHE A 1 215 ? 13.282 -33.006 74.692 1.00 74.38 215 PHE A C 1
ATOM 1744 O O . PHE A 1 215 ? 14.119 -33.569 75.405 1.00 74.38 215 PHE A O 1
ATOM 1751 N N . LYS A 1 216 ? 12.491 -32.035 75.173 1.00 72.25 216 LYS A N 1
ATOM 1752 C CA . LYS A 1 216 ? 12.503 -31.628 76.587 1.00 72.25 216 LYS A CA 1
ATOM 1753 C C . LYS A 1 216 ? 12.050 -32.768 77.495 1.00 72.25 216 LYS A C 1
ATOM 1755 O O . LYS A 1 216 ? 12.727 -33.037 78.483 1.00 72.25 216 LYS A O 1
ATOM 1760 N N . GLN A 1 217 ? 10.970 -33.471 77.150 1.00 72.50 217 GLN A N 1
ATOM 1761 C CA . GLN A 1 217 ? 10.501 -34.629 77.921 1.00 72.50 217 GLN A CA 1
ATOM 1762 C C . GLN A 1 217 ? 11.550 -35.747 77.974 1.00 72.50 217 GLN A C 1
ATOM 1764 O O . GLN A 1 217 ? 11.810 -36.301 79.040 1.00 72.50 217 GLN A O 1
ATOM 1769 N N . GLN A 1 218 ? 12.213 -36.029 76.851 1.00 73.50 218 GLN A N 1
ATOM 1770 C CA . GLN A 1 218 ? 13.254 -37.054 76.775 1.00 73.50 218 GLN A CA 1
ATOM 1771 C C . GLN A 1 218 ? 14.527 -36.670 77.549 1.00 73.50 218 GLN A C 1
ATOM 1773 O O . GLN A 1 218 ? 15.184 -37.531 78.130 1.00 73.50 218 GLN A O 1
ATOM 1778 N N . THR A 1 219 ? 14.868 -35.379 77.587 1.00 71.88 219 THR A N 1
ATOM 1779 C CA . THR A 1 219 ? 16.001 -34.856 78.369 1.00 71.88 219 THR A CA 1
ATOM 1780 C C . THR A 1 219 ? 15.728 -34.949 79.869 1.00 71.88 219 THR A C 1
ATOM 1782 O O . THR A 1 219 ? 16.592 -35.405 80.613 1.00 71.88 219 THR A O 1
ATOM 1785 N N . VAL A 1 220 ? 14.516 -34.591 80.306 1.00 69.50 220 VAL A N 1
ATOM 1786 C CA . VAL A 1 220 ? 14.093 -34.713 81.710 1.00 69.50 220 VAL A CA 1
ATOM 1787 C C . VAL A 1 220 ? 14.092 -36.180 82.150 1.00 69.50 220 VAL A C 1
ATOM 1789 O O . VAL A 1 220 ? 14.660 -36.496 83.190 1.00 69.50 220 VAL A O 1
ATOM 1792 N N . MET A 1 221 ? 13.560 -37.095 81.331 1.00 66.38 221 MET A N 1
ATOM 1793 C CA . MET A 1 221 ? 13.612 -38.540 81.608 1.00 66.38 221 MET A CA 1
ATOM 1794 C C . MET A 1 221 ? 15.052 -39.061 81.745 1.00 66.38 221 MET A C 1
ATOM 1796 O O . MET A 1 221 ? 15.359 -39.776 82.693 1.00 66.38 221 MET A O 1
ATOM 1800 N N . LYS A 1 222 ? 15.969 -38.643 80.860 1.00 69.38 222 LYS A N 1
ATOM 1801 C CA . LYS A 1 222 ? 17.391 -39.027 80.945 1.00 69.38 222 LYS A CA 1
ATOM 1802 C C . LYS A 1 222 ? 18.120 -38.446 82.161 1.00 69.38 222 LYS A C 1
ATOM 1804 O O . LYS A 1 222 ? 19.097 -39.044 82.602 1.00 69.38 222 LYS A O 1
ATOM 1809 N N . MET A 1 223 ? 17.702 -37.288 82.675 1.00 63.91 223 MET A N 1
ATOM 1810 C CA . MET A 1 223 ? 18.251 -36.722 83.915 1.00 63.91 223 MET A CA 1
ATOM 1811 C C . MET A 1 223 ? 17.780 -37.512 85.141 1.00 63.91 223 MET A C 1
ATOM 1813 O O . MET A 1 223 ? 18.588 -37.787 86.021 1.00 63.91 223 MET A O 1
ATOM 1817 N N . ILE A 1 224 ? 16.520 -37.960 85.140 1.00 65.50 224 ILE A N 1
ATOM 1818 C CA . ILE A 1 224 ? 15.951 -38.814 86.193 1.00 65.50 224 ILE A CA 1
ATOM 1819 C C . ILE A 1 224 ? 16.631 -40.196 86.212 1.00 65.50 224 ILE A C 1
ATOM 1821 O O . ILE A 1 224 ? 16.962 -40.699 87.281 1.00 65.50 224 ILE A O 1
ATOM 1825 N N . GLU A 1 225 ? 16.920 -40.793 85.049 1.00 60.22 225 GLU A N 1
ATOM 1826 C CA . GLU A 1 225 ? 17.631 -42.083 84.960 1.00 60.22 225 GLU A CA 1
ATOM 1827 C C . GLU A 1 225 ? 19.122 -42.007 85.340 1.00 60.22 225 GLU A C 1
ATOM 1829 O O . GLU A 1 225 ? 19.707 -43.019 85.723 1.00 60.22 225 GLU A O 1
ATOM 1834 N N . LYS A 1 226 ? 19.757 -40.830 85.237 1.00 60.91 226 LYS A N 1
ATOM 1835 C CA . LYS A 1 226 ? 21.187 -40.641 85.546 1.00 60.91 226 LYS A CA 1
ATOM 1836 C C . LYS A 1 226 ? 21.482 -40.192 86.980 1.00 60.91 226 LYS A C 1
ATOM 1838 O O . LYS A 1 226 ? 22.655 -40.017 87.295 1.00 60.91 226 LYS A O 1
ATOM 1843 N N . GLY A 1 227 ? 20.469 -40.056 87.837 1.00 55.31 227 GLY A N 1
ATOM 1844 C CA . GLY A 1 227 ? 20.663 -39.817 89.270 1.00 55.31 227 GLY A CA 1
ATOM 1845 C C . GLY A 1 227 ? 21.396 -38.511 89.589 1.00 55.31 227 GLY A C 1
ATOM 1846 O O . GLY A 1 227 ? 22.391 -38.537 90.311 1.00 55.31 227 GLY A O 1
ATOM 1847 N N . TYR A 1 228 ? 20.910 -37.396 89.035 1.00 48.69 228 TYR A N 1
ATOM 1848 C CA . TYR A 1 228 ? 21.175 -36.055 89.569 1.00 48.69 228 TYR A CA 1
ATOM 1849 C C . TYR A 1 228 ? 20.001 -35.586 90.426 1.00 48.69 228 TYR A C 1
ATOM 1851 O O . TYR A 1 228 ? 18.847 -35.859 90.023 1.00 48.69 228 TYR A O 1
#

Foldseek 3Di:
DEDEEEDADDDPCCVVVVVCVLVVQCVVCVVVVHDRDDYAYEYEYFLQDDPVNDDQWDDPDVDIDGHHYHYLLPDPLVVLLVVLQVCLVVLHDDDPVSLVCLLCSLRSDNDLVSSAVSLVSSLVSLLSRPDPVSSLSSLVSNCVVCVVRDDPVSNVVSVVSNCPDPVVVVVVVVVVVVVVVVVVVVVVVVVVVVVVVVVVVVVVVVVVVVVVVVVVVVVVVVCVVVPD

Secondary structure (DSSP, 8-state):
-EEEEEESS--TTHHHHHHHHHHHHHHHHHHHT-PPPPPEEEEEEPTT--GGG---EEE-SS-EEE-EEEEGGGS-HHHHHHHHHHHHHTTPPPPHHHHHHHHHGGGG--SHHHHHHHHHHHHHHHTT-S-HHHHHHHHHHHHHHHTTT--HHHHHHHHHHHHTSHHHHHHHHHHHHHHHHHHHHHHHHHHHHHHHHHHHHHHHHHHHHHHHHHHHHHHHHHHHHTT-

pLDDT: mean 85.9, std 10.97, range [48.69, 97.5]

Radius of gyration: 34.08 Å; chains: 1; bounding box: 48×61×107 Å

Organism: NCBI:txid1235802

Sequence (228 aa):
MAVVDYESKYDQADKIKYLNYLAGIASRYRKEKEDCPKLRMIVIYTGDIRREQVSSEYDIGAVKMNIEPAFLSELDGGSILQHLADKVTRNELLTDEELMEMIILPLSYRKKQEKEKRIYETVNLAVRMQDRSQQVFALAGILAFTDKIIDRETANRIRRAIEMTQVAMIFEEEKQQALTQAARIFEEEKRHAVEAEKKKAADSVKAERKKNADFKQQTVMKMIEKGY